Protein 1YHN (pdb70)

Secondary structure (DSSP, 8-state):
---EEEEEEEEE--TTSSHHHHHHHHHHS---SS-----SEEEEEEEEESSS-EEEEEEEEE--SGGG-----STTSS-SEEEEEEETT-THHHHTHHHHHHHHHHHH--SSGGG--EEEEEE-TTSS---S-HHHHHHHHHHTT---EEE-BTTTTBSHHHHHHHHHHHHHTTT--EE-S--/--TTHHHHHHHHHHHHHHHHHHHHHHHHHHHHHSSTT---HHHHHHHHHHHHHHHHHHHHHHHT-

Organism: Homo sapiens (NCBI:txid9606)

Radius of gyration: 20.15 Å; Cα contacts (8 Å, |Δi|>4): 399; chains: 2; bounding box: 50×55×42 Å

Nearest PDB structures (foldseek):
  1vg8-assembly3_C  TM=9.839E-01  e=1.645E-32  Rattus norvegicus
  3law-assembly5_E  TM=9.857E-01  e=1.869E-32  Homo sapiens
  5z2m-assembly1_A  TM=9.816E-01  e=3.111E-32  Mus musculus
  4qxa-assembly1_A  TM=9.738E-01  e=1.837E-24  Mus musculus
  7e1t-assembly1_A  TM=9.714E-01  e=4.480E-24  Homo sapiens

Foldseek 3Di:
DAWEWEAEEEEAFAPPQQQVLLVCCQAVVDGDPDDDFDAAKDWDWDWDDDPSYIYIYTYMGAGNDPVRNPCLVLPLQRHLAYEQTAAQLDVVRLVCSCVVLVVSCVRNVDDPSLQRAYEYEHEDPVDPRGDHDPVNSQVVCVVRVNHYYYHAYSPVGRCSNVRVSVRVVSSVVSVSIGTDDDD/DDPCVCPVVVVVVVVVVVVVVVVVVCVVVLVVCCDVVRDDDVVSVVVVVVCVVVVCVVVCVVVVD

Sequence (248 aa):
SRKKVLLKVIILGDSGVGKTSLMNQYVNKKFSNQYKATIGADFLTKEVMVDDRLVTMQIWDTAGLERFQSLGVAFYRGADCCVLVFDVTAPNTFKTLDSWRDEFLIQASPRDPENFPFVVLGNKIDLENRQVATKRAQAWCYSKNNIPYFETSAKEAINVEQAFQTIARNALKQETEVELYNESREEFEQILQERNELKAKVFLLKEELAYFQRELLTDHRVPSLLLEAMKVAVRKQRKKIKAKMLGT

CATH classification: 3.40.50.300

Structure (mmCIF, N/CA/C/O backbone):
data_1YHN
#
_entry.id   1YHN
#
_cell.length_a   93.134
_cell.length_b   93.134
_cell.length_c   132.826
_cell.angle_alpha   90.00
_cell.angle_beta   90.00
_cell.angle_gamma   120.00
#
_symmetry.space_group_name_H-M   'P 65 2 2'
#
loop_
_entity.id
_entity.type
_entity.pdbx_description
1 polymer 'Ras-related protein Rab-7'
2 polymer 'Rab interacting lysosomal protein'
3 non-polymer 'MAGNESIUM ION'
4 non-polymer "GUANOSINE-5'-TRIPHOSPHATE"
5 water water
#
loop_
_atom_site.group_PDB
_atom_site.id
_atom_site.type_symbol
_atom_site.label_atom_id
_atom_site.label_alt_id
_atom_site.label_comp_id
_atom_site.label_asym_id
_atom_site.label_entity_id
_atom_site.label_seq_id
_atom_site.pdbx_PDB_ins_code
_atom_site.Cartn_x
_atom_site.Cartn_y
_atom_site.Cartn_z
_atom_site.occupancy
_atom_site.B_iso_or_equiv
_atom_site.auth_seq_id
_atom_site.auth_comp_id
_atom_site.auth_asym_id
_atom_site.auth_atom_id
_atom_site.pdbx_PDB_model_num
ATOM 1 N N . SER A 1 3 ? 13.121 103.733 30.242 1.00 24.85 3 SER A N 1
ATOM 2 C CA . SER A 1 3 ? 14.563 103.941 30.570 1.00 24.93 3 SER A CA 1
ATOM 3 C C . SER A 1 3 ? 15.456 103.661 29.357 1.00 24.99 3 SER A C 1
ATOM 4 O O . SER A 1 3 ? 15.678 104.541 28.514 1.00 24.99 3 SER A O 1
ATOM 7 N N . ARG A 1 4 ? 15.962 102.432 29.273 1.00 24.78 4 ARG A N 1
ATOM 8 C CA . ARG A 1 4 ? 16.828 102.042 28.170 1.00 24.77 4 ARG A CA 1
ATOM 9 C C . ARG A 1 4 ? 16.133 101.044 27.246 1.00 24.62 4 ARG A C 1
ATOM 10 O O . ARG A 1 4 ? 15.108 100.476 27.607 1.00 25.00 4 ARG A O 1
ATOM 18 N N . LYS A 1 5 ? 16.695 100.834 26.058 1.00 24.16 5 LYS A N 1
ATOM 19 C CA . LYS A 1 5 ? 16.133 99.900 25.081 1.00 23.61 5 LYS A CA 1
ATOM 20 C C . LYS A 1 5 ? 16.208 98.471 25.614 1.00 23.38 5 LYS A C 1
ATOM 21 O O . LYS A 1 5 ? 17.150 98.125 26.326 1.00 23.50 5 LYS A O 1
ATOM 27 N N . LYS A 1 6 ? 15.226 97.641 25.266 1.00 23.13 6 LYS A N 1
ATOM 28 C CA . LYS A 1 6 ? 15.217 96.250 25.707 1.00 22.86 6 LYS A CA 1
ATOM 29 C C . LYS A 1 6 ? 14.890 95.281 24.578 1.00 22.52 6 LYS A C 1
ATOM 30 O O . LYS A 1 6 ? 14.202 95.627 23.623 1.00 22.14 6 LYS A O 1
ATOM 36 N N . VAL A 1 7 ? 15.394 94.060 24.703 1.00 22.56 7 VAL A N 1
ATOM 37 C CA . VAL A 1 7 ? 15.156 93.006 23.722 1.00 22.43 7 VAL A CA 1
ATOM 38 C C . VAL A 1 7 ? 15.110 91.652 24.430 1.00 22.17 7 VAL A C 1
ATOM 39 O O . VAL A 1 7 ? 15.372 91.554 25.635 1.00 21.64 7 VAL A O 1
ATOM 43 N N . LEU A 1 8 ? 14.774 90.615 23.669 1.00 21.95 8 LEU A N 1
ATOM 44 C CA . LEU A 1 8 ? 14.691 89.275 24.214 1.00 21.87 8 LEU A CA 1
ATOM 45 C C . LEU A 1 8 ? 15.341 88.258 23.295 1.00 21.84 8 LEU A C 1
ATOM 46 O O . LEU A 1 8 ? 15.271 88.373 22.083 1.00 21.65 8 LEU A O 1
ATOM 51 N N . LEU A 1 9 ? 15.996 87.278 23.908 1.00 21.93 9 LEU A N 1
ATOM 52 C CA . LEU A 1 9 ? 16.658 86.190 23.202 1.00 21.77 9 LEU A CA 1
ATOM 53 C C . LEU A 1 9 ? 15.983 84.907 23.654 1.00 21.43 9 LEU A C 1
ATOM 54 O O . LEU A 1 9 ? 15.401 84.853 24.731 1.00 21.22 9 LEU A O 1
ATOM 59 N N . LYS A 1 10 ? 16.049 83.873 22.835 1.00 21.44 10 LYS A N 1
ATOM 60 C CA . LYS A 1 10 ? 15.450 82.605 23.209 1.00 21.26 10 LYS A CA 1
ATOM 61 C C . LYS A 1 10 ? 16.514 81.550 23.072 1.00 21.15 10 LYS A C 1
ATOM 62 O O . LYS A 1 10 ? 17.028 81.336 21.984 1.00 21.05 10 LYS A O 1
ATOM 68 N N . VAL A 1 11 ? 16.851 80.910 24.184 1.00 21.44 11 VAL A N 1
ATOM 69 C CA . VAL A 1 11 ? 17.870 79.866 24.210 1.00 21.66 11 VAL A CA 1
ATOM 70 C C . VAL A 1 11 ? 17.227 78.490 24.399 1.00 21.87 11 VAL A C 1
ATOM 71 O O . VAL A 1 11 ? 16.366 78.327 25.254 1.00 21.81 11 VAL A O 1
ATOM 75 N N . ILE A 1 12 ? 17.632 77.504 23.609 1.00 22.08 12 ILE A N 1
ATOM 76 C CA . ILE A 1 12 ? 17.090 76.156 23.761 1.00 22.16 12 ILE A CA 1
ATOM 77 C C . ILE A 1 12 ? 18.226 75.273 24.268 1.00 21.98 12 ILE A C 1
ATOM 78 O O . ILE A 1 12 ? 19.183 75.051 23.546 1.00 22.09 12 ILE A O 1
ATOM 83 N N . ILE A 1 13 ? 18.156 74.780 25.499 1.00 21.91 13 ILE A N 1
ATOM 84 C CA . ILE A 1 13 ? 19.240 73.933 25.998 1.00 21.88 13 ILE A CA 1
ATOM 85 C C . ILE A 1 13 ? 18.855 72.495 25.723 1.00 21.81 13 ILE A C 1
ATOM 86 O O . ILE A 1 13 ? 17.776 72.059 26.117 1.00 21.81 13 ILE A O 1
ATOM 91 N N . LEU A 1 14 ? 19.740 71.763 25.054 1.00 21.83 14 LEU A N 1
ATOM 92 C CA . LEU A 1 14 ? 19.478 70.374 24.696 1.00 22.13 14 LEU A CA 1
ATOM 93 C C . LEU A 1 14 ? 20.542 69.446 25.262 1.00 22.16 14 LEU A C 1
ATOM 94 O O . LEU A 1 14 ? 21.500 69.902 25.875 1.00 22.53 14 LEU A O 1
ATOM 99 N N . GLY A 1 15 ? 20.373 68.145 25.053 1.00 22.13 15 GLY A N 1
ATOM 100 C CA . GLY A 1 15 ? 21.336 67.186 25.564 1.00 22.07 15 GLY A CA 1
ATOM 101 C C . GLY A 1 15 ? 20.699 65.994 26.257 1.00 21.94 15 GLY A C 1
ATOM 102 O O . GLY A 1 15 ? 19.610 66.101 26.815 1.00 22.37 15 GLY A O 1
ATOM 103 N N . ASP A 1 16 ? 21.388 64.859 26.241 1.00 21.53 16 ASP A N 1
ATOM 104 C CA . ASP A 1 16 ? 20.882 63.643 26.856 1.00 21.06 16 ASP A CA 1
ATOM 105 C C . ASP A 1 16 ? 20.480 63.799 28.320 1.00 20.65 16 ASP A C 1
ATOM 106 O O . ASP A 1 16 ? 21.028 64.623 29.048 1.00 20.35 16 ASP A O 1
ATOM 111 N N . SER A 1 17 ? 19.513 62.995 28.747 1.00 20.57 17 SER A N 1
ATOM 112 C CA . SER A 1 17 ? 19.040 63.018 30.121 1.00 20.59 17 SER A CA 1
ATOM 113 C C . SER A 1 17 ? 20.171 62.694 31.101 1.00 20.45 17 SER A C 1
ATOM 114 O O . SER A 1 17 ? 20.741 61.612 31.065 1.00 20.74 17 SER A O 1
ATOM 117 N N . GLY A 1 18 ? 20.508 63.642 31.961 1.00 20.56 18 GLY A N 1
ATOM 118 C CA . GLY A 1 18 ? 21.543 63.409 32.953 1.00 20.81 18 GLY A CA 1
ATOM 119 C C . GLY A 1 18 ? 22.653 64.434 32.986 1.00 21.36 18 GLY A C 1
ATOM 120 O O . GLY A 1 18 ? 23.146 64.806 34.055 1.00 21.30 18 GLY A O 1
ATOM 121 N N . VAL A 1 19 ? 23.039 64.882 31.796 1.00 21.86 19 VAL A N 1
ATOM 122 C CA . VAL A 1 19 ? 24.121 65.834 31.609 1.00 21.86 19 VAL A CA 1
ATOM 123 C C . VAL A 1 19 ? 24.162 67.059 32.504 1.00 21.98 19 VAL A C 1
ATOM 124 O O . VAL A 1 19 ? 25.242 67.568 32.780 1.00 22.72 19 VAL A O 1
ATOM 128 N N . GLY A 1 20 ? 23.009 67.550 32.939 1.00 21.88 20 GLY A N 1
ATOM 129 C CA . GLY A 1 20 ? 22.999 68.716 33.808 1.00 21.99 20 GLY A CA 1
ATOM 130 C C . GLY A 1 20 ? 22.324 69.971 33.272 1.00 21.84 20 GLY A C 1
ATOM 131 O O . GLY A 1 20 ? 22.540 71.055 33.805 1.00 21.26 20 GLY A O 1
ATOM 132 N N . LYS A 1 21 ? 21.508 69.831 32.229 1.00 22.18 21 LYS A N 1
ATOM 133 C CA . LYS A 1 21 ? 20.796 70.961 31.635 1.00 22.37 21 LYS A CA 1
ATOM 134 C C . LYS A 1 21 ? 19.976 71.694 32.694 1.00 21.98 21 LYS A C 1
ATOM 135 O O . LYS A 1 21 ? 20.131 72.895 32.888 1.00 21.88 21 LYS A O 1
ATOM 141 N N . THR A 1 22 ? 19.095 70.984 33.379 1.00 21.78 22 THR A N 1
ATOM 142 C CA . THR A 1 22 ? 18.300 71.637 34.404 1.00 21.91 22 THR A CA 1
ATOM 143 C C . THR A 1 22 ? 19.218 72.283 35.450 1.00 22.43 22 THR A C 1
ATOM 144 O O . THR A 1 22 ? 19.001 73.418 35.882 1.00 22.59 22 THR A O 1
ATOM 148 N N . SER A 1 23 ? 20.245 71.562 35.866 1.00 22.50 23 SER A N 1
ATOM 149 C CA . SER A 1 23 ? 21.134 72.107 36.862 1.00 22.46 23 SER A CA 1
ATOM 150 C C . SER A 1 23 ? 21.919 73.310 36.365 1.00 22.20 23 SER A C 1
ATOM 151 O O . SER A 1 23 ? 22.178 74.242 37.122 1.00 22.71 23 SER A O 1
ATOM 154 N N . LEU A 1 24 ? 22.304 73.305 35.102 1.00 21.82 24 LEU A N 1
ATOM 155 C CA . LEU A 1 24 ? 23.042 74.436 34.576 1.00 21.78 24 LEU A CA 1
ATOM 156 C C . LEU A 1 24 ? 22.137 75.674 34.561 1.00 22.05 24 LEU A C 1
ATOM 157 O O . LEU A 1 24 ? 22.527 76.761 34.996 1.00 21.84 24 LEU A O 1
ATOM 162 N N . MET A 1 25 ? 20.911 75.499 34.082 1.00 22.23 25 MET A N 1
ATOM 163 C CA . MET A 1 25 ? 19.973 76.611 34.026 1.00 22.11 25 MET A CA 1
ATOM 164 C C . MET A 1 25 ? 19.686 77.204 35.391 1.00 21.91 25 MET A C 1
ATOM 165 O O . MET A 1 25 ? 19.757 78.412 35.551 1.00 21.39 25 MET A O 1
ATOM 170 N N . ASN A 1 26 ? 19.356 76.372 36.374 1.00 22.24 26 ASN A N 1
ATOM 171 C CA . ASN A 1 26 ? 19.067 76.886 37.712 1.00 22.39 26 ASN A CA 1
ATOM 172 C C . ASN A 1 26 ? 20.252 77.619 38.282 1.00 22.22 26 ASN A C 1
ATOM 173 O O . ASN A 1 26 ? 20.117 78.692 38.863 1.00 21.86 26 ASN A O 1
ATOM 178 N N . GLN A 1 27 ? 21.420 77.025 38.111 1.00 22.13 27 GLN A N 1
ATOM 179 C CA . GLN A 1 27 ? 22.633 77.617 38.618 1.00 22.01 27 GLN A CA 1
ATOM 180 C C . GLN A 1 27 ? 22.755 79.042 38.104 1.00 22.02 27 GLN A C 1
ATOM 181 O O . GLN A 1 27 ? 22.993 79.973 38.871 1.00 21.67 27 GLN A O 1
ATOM 187 N N . TYR A 1 28 ? 22.563 79.211 36.803 1.00 22.12 28 TYR A N 1
ATOM 188 C CA . TYR A 1 28 ? 22.663 80.525 36.185 1.00 22.13 28 TYR A CA 1
ATOM 189 C C . TYR A 1 28 ? 21.561 81.485 36.585 1.00 22.24 28 TYR A C 1
ATOM 190 O O . TYR A 1 28 ? 21.839 82.619 36.977 1.00 22.43 28 TYR A O 1
ATOM 199 N N . VAL A 1 29 ? 20.313 81.032 36.490 1.00 22.31 29 VAL A N 1
ATOM 200 C CA . VAL A 1 29 ? 19.181 81.887 36.796 1.00 22.31 29 VAL A CA 1
ATOM 201 C C . VAL A 1 29 ? 18.938 82.218 38.249 1.00 22.26 29 VAL A C 1
ATOM 202 O O . VAL A 1 29 ? 18.624 83.365 38.567 1.00 22.54 29 VAL A O 1
ATOM 206 N N . ASN A 1 30 ? 19.083 81.238 39.134 1.00 22.24 30 ASN A N 1
ATOM 207 C CA . ASN A 1 30 ? 18.837 81.483 40.553 1.00 22.14 30 ASN A CA 1
ATOM 208 C C . ASN A 1 30 ? 20.057 81.256 41.422 1.00 22.04 30 ASN A C 1
ATOM 209 O O . ASN A 1 30 ? 19.984 81.312 42.647 1.00 21.37 30 ASN A O 1
ATOM 214 N N . LYS A 1 31 ? 21.182 80.980 40.785 1.00 22.59 31 LYS A N 1
ATOM 215 C CA . LYS A 1 31 ? 22.404 80.756 41.525 1.00 23.00 31 LYS A CA 1
ATOM 216 C C . LYS A 1 31 ? 22.195 79.637 42.538 1.00 23.01 31 LYS A C 1
ATOM 217 O O . LYS A 1 31 ? 22.753 79.659 43.623 1.00 22.98 31 LYS A O 1
ATOM 223 N N . LYS A 1 32 ? 21.394 78.651 42.167 1.00 23.20 32 LYS A N 1
ATOM 224 C CA . LYS A 1 32 ? 21.101 77.531 43.046 1.00 23.15 32 LYS A CA 1
ATOM 225 C C . LYS A 1 32 ? 21.385 76.177 42.397 1.00 23.24 32 LYS A C 1
ATOM 226 O O . LYS A 1 32 ? 21.336 76.024 41.177 1.00 22.92 32 LYS A O 1
ATOM 232 N N . PHE A 1 33 ? 21.673 75.191 43.234 1.00 23.39 33 PHE A N 1
ATOM 233 C CA . PHE A 1 33 ? 21.973 73.844 42.772 1.00 23.22 33 PHE A CA 1
ATOM 234 C C . PHE A 1 33 ? 21.359 72.841 43.743 1.00 23.16 33 PHE A C 1
ATOM 235 O O . PHE A 1 33 ? 21.006 73.196 44.862 1.00 23.47 33 PHE A O 1
ATOM 243 N N . SER A 1 34 ? 21.230 71.592 43.317 1.00 22.89 34 SER A N 1
ATOM 244 C CA . SER A 1 34 ? 20.653 70.560 44.163 1.00 22.81 34 SER A CA 1
ATOM 245 C C . SER A 1 34 ? 21.111 69.180 43.693 1.00 22.69 34 SER A C 1
ATOM 246 O O . SER A 1 34 ? 21.060 68.874 42.503 1.00 22.79 34 SER A O 1
ATOM 249 N N . ASN A 1 35 ? 21.574 68.354 44.625 1.00 22.55 35 ASN A N 1
ATOM 250 C CA . ASN A 1 35 ? 22.025 67.019 44.273 1.00 22.38 35 ASN A CA 1
ATOM 251 C C . ASN A 1 35 ? 20.821 66.176 43.963 1.00 22.49 35 ASN A C 1
ATOM 252 O O . ASN A 1 35 ? 20.886 65.236 43.183 1.00 22.47 35 ASN A O 1
ATOM 257 N N . GLN A 1 36 ? 19.710 66.541 44.583 1.00 22.68 36 GLN A N 1
ATOM 258 C CA . GLN A 1 36 ? 18.447 65.853 44.382 1.00 22.73 36 GLN A CA 1
ATOM 259 C C . GLN A 1 36 ? 18.006 66.050 42.926 1.00 22.28 36 GLN A C 1
ATOM 260 O O . GLN A 1 36 ? 17.589 67.144 42.537 1.00 21.98 36 GLN A O 1
ATOM 266 N N . TYR A 1 37 ? 18.136 64.991 42.127 1.00 22.17 37 TYR A N 1
ATOM 267 C CA . TYR A 1 37 ? 17.760 64.992 40.714 1.00 22.24 37 TYR A CA 1
ATOM 268 C C . TYR A 1 37 ? 16.229 65.126 40.603 1.00 22.41 37 TYR A C 1
ATOM 269 O O . TYR A 1 37 ? 15.535 65.105 41.619 1.00 22.69 37 TYR A O 1
ATOM 278 N N . LYS A 1 38 ? 15.700 65.294 39.394 1.00 22.64 38 LYS A N 1
ATOM 279 C CA . LYS A 1 38 ? 14.252 65.414 39.223 1.00 22.83 38 LYS A CA 1
ATOM 280 C C . LYS A 1 38 ? 13.840 65.477 37.759 1.00 22.94 38 LYS A C 1
ATOM 281 O O . LYS A 1 38 ? 13.278 66.473 37.312 1.00 23.02 38 LYS A O 1
ATOM 287 N N . ALA A 1 39 ? 14.116 64.398 37.031 1.00 23.09 39 ALA A N 1
ATOM 288 C CA . ALA A 1 39 ? 13.803 64.271 35.612 1.00 22.94 39 ALA A CA 1
ATOM 289 C C . ALA A 1 39 ? 12.853 65.333 35.050 1.00 22.86 39 ALA A C 1
ATOM 290 O O . ALA A 1 39 ? 11.706 65.462 35.467 1.00 22.66 39 ALA A O 1
ATOM 292 N N . THR A 1 40 ? 13.350 66.095 34.091 1.00 22.64 40 THR A N 1
ATOM 293 C CA . THR A 1 40 ? 12.570 67.134 33.468 1.00 22.80 40 THR A CA 1
ATOM 294 C C . THR A 1 40 ? 11.710 66.508 32.384 1.00 22.94 40 THR A C 1
ATOM 295 O O . THR A 1 40 ? 12.214 65.782 31.522 1.00 22.95 40 THR A O 1
ATOM 299 N N . ILE A 1 41 ? 10.411 66.781 32.429 1.00 23.30 41 ILE A N 1
ATOM 300 C CA . ILE A 1 41 ? 9.501 66.248 31.428 1.00 23.45 41 ILE A CA 1
ATOM 301 C C . ILE A 1 41 ? 8.984 67.389 30.567 1.00 23.55 41 ILE A C 1
ATOM 302 O O . ILE A 1 41 ? 8.956 68.544 30.993 1.00 23.99 41 ILE A O 1
ATOM 307 N N . GLY A 1 42 ? 8.599 67.064 29.338 1.00 23.59 42 GLY A N 1
ATOM 308 C CA . GLY A 1 42 ? 8.068 68.069 28.435 1.00 23.49 42 GLY A CA 1
ATOM 309 C C . GLY A 1 42 ? 9.061 69.129 28.001 1.00 23.32 42 GLY A C 1
ATOM 310 O O . GLY A 1 42 ? 9.951 68.857 27.179 1.00 23.84 42 GLY A O 1
ATOM 311 N N . ALA A 1 43 ? 8.898 70.335 28.543 1.00 22.66 43 ALA A N 1
ATOM 312 C CA . ALA A 1 43 ? 9.763 71.463 28.230 1.00 22.25 43 ALA A CA 1
ATOM 313 C C . ALA A 1 43 ? 9.236 72.681 28.957 1.00 21.92 43 ALA A C 1
ATOM 314 O O . ALA A 1 43 ? 8.052 72.976 28.901 1.00 22.24 43 ALA A O 1
ATOM 316 N N . ASP A 1 44 ? 10.119 73.387 29.645 1.00 21.68 44 ASP A N 1
ATOM 317 C CA . ASP A 1 44 ? 9.736 74.572 30.387 1.00 21.56 44 ASP A CA 1
ATOM 318 C C . ASP A 1 44 ? 10.825 75.621 30.149 1.00 21.42 44 ASP A C 1
ATOM 319 O O . ASP A 1 44 ? 11.845 75.319 29.534 1.00 21.24 44 ASP A O 1
ATOM 324 N N . PHE A 1 45 ? 10.613 76.845 30.636 1.00 21.39 45 PHE A N 1
ATOM 325 C CA . PHE A 1 45 ? 11.593 77.916 30.459 1.00 20.99 45 PHE A CA 1
ATOM 326 C C . PHE A 1 45 ? 11.615 78.945 31.594 1.00 20.63 45 PHE A C 1
ATOM 327 O O . PHE A 1 45 ? 10.704 79.025 32.414 1.00 19.95 45 PHE A O 1
ATOM 335 N N . LEU A 1 46 ? 12.679 79.733 31.622 1.00 20.71 46 LEU A N 1
ATOM 336 C CA . LEU A 1 46 ? 12.853 80.789 32.602 1.00 20.51 46 LEU A CA 1
ATOM 337 C C . LEU A 1 46 ? 13.270 82.050 31.856 1.00 20.29 46 LEU A C 1
ATOM 338 O O . LEU A 1 46 ? 13.502 82.021 30.653 1.00 20.01 46 LEU A O 1
ATOM 343 N N . THR A 1 47 ? 13.347 83.163 32.572 1.00 20.62 47 THR A N 1
ATOM 344 C CA . THR A 1 47 ? 13.764 84.418 31.968 1.00 20.66 47 THR A CA 1
ATOM 345 C C . THR A 1 47 ? 14.676 85.142 32.937 1.00 20.74 47 THR A C 1
ATOM 346 O O . THR A 1 47 ? 14.441 85.152 34.144 1.00 20.86 47 THR A O 1
ATOM 350 N N . LYS A 1 48 ? 15.747 85.709 32.404 1.00 21.05 48 LYS A N 1
ATOM 351 C CA . LYS A 1 48 ? 16.689 86.450 33.214 1.00 21.60 48 LYS A CA 1
ATOM 352 C C . LYS A 1 48 ? 17.118 87.667 32.405 1.00 21.91 48 LYS A C 1
ATOM 353 O O . LYS A 1 48 ? 17.248 87.596 31.180 1.00 21.75 48 LYS A O 1
ATOM 359 N N . GLU A 1 49 ? 17.304 88.790 33.094 1.00 22.28 49 GLU A N 1
ATOM 360 C CA . GLU A 1 49 ? 17.727 90.020 32.446 1.00 22.45 49 GLU A CA 1
ATOM 361 C C . GLU A 1 49 ? 19.123 90.417 32.912 1.00 22.43 49 GLU A C 1
ATOM 362 O O . GLU A 1 49 ? 19.392 90.467 34.109 1.00 22.43 49 GLU A O 1
ATOM 368 N N . VAL A 1 50 ? 20.007 90.684 31.957 1.00 22.46 50 VAL A N 1
ATOM 369 C CA . VAL A 1 50 ? 21.373 91.093 32.255 1.00 22.68 50 VAL A CA 1
ATOM 370 C C . VAL A 1 50 ? 21.824 92.095 31.195 1.00 22.80 50 VAL A C 1
ATOM 371 O O . VAL A 1 50 ? 21.239 92.174 30.112 1.00 22.76 50 VAL A O 1
ATOM 375 N N . MET A 1 51 ? 22.864 92.859 31.514 1.00 23.08 51 MET A N 1
ATOM 376 C CA . MET A 1 51 ? 23.408 93.852 30.592 1.00 23.03 51 MET A CA 1
ATOM 377 C C . MET A 1 51 ? 24.284 93.202 29.536 1.00 22.85 51 MET A C 1
ATOM 378 O O . MET A 1 51 ? 25.041 92.280 29.822 1.00 22.20 51 MET A O 1
ATOM 383 N N . VAL A 1 52 ? 24.167 93.694 28.311 1.00 23.02 52 VAL A N 1
ATOM 384 C CA . VAL A 1 52 ? 24.956 93.189 27.204 1.00 23.10 52 VAL A CA 1
ATOM 385 C C . VAL A 1 52 ? 25.341 94.381 26.337 1.00 23.18 52 VAL A C 1
ATOM 386 O O . VAL A 1 52 ? 24.766 94.608 25.272 1.00 23.18 52 VAL A O 1
ATOM 390 N N . ASP A 1 53 ? 26.310 95.151 26.827 1.00 23.37 53 ASP A N 1
ATOM 391 C CA . ASP A 1 53 ? 26.811 96.329 26.134 1.00 23.60 53 ASP A CA 1
ATOM 392 C C . ASP A 1 53 ? 25.718 97.388 26.010 1.00 23.77 53 ASP A C 1
ATOM 393 O O . ASP A 1 53 ? 25.160 97.593 24.940 1.00 24.03 53 ASP A O 1
ATOM 398 N N . ASP A 1 54 ? 25.415 98.066 27.105 1.00 23.87 54 ASP A N 1
ATOM 399 C CA . ASP A 1 54 ? 24.388 99.110 27.091 1.00 24.20 54 ASP A CA 1
ATOM 400 C C . ASP A 1 54 ? 23.038 98.655 26.544 1.00 24.13 54 ASP A C 1
ATOM 401 O O . ASP A 1 54 ? 22.142 99.476 26.318 1.00 23.82 54 ASP A O 1
ATOM 406 N N . ARG A 1 55 ? 22.897 97.357 26.300 1.00 23.98 55 ARG A N 1
ATOM 407 C CA . ARG A 1 55 ? 21.622 96.834 25.836 1.00 23.84 55 ARG A CA 1
ATOM 408 C C . ARG A 1 55 ? 21.119 96.028 27.006 1.00 23.65 55 ARG A C 1
ATOM 409 O O . ARG A 1 55 ? 21.910 95.408 27.723 1.00 23.62 55 ARG A O 1
ATOM 417 N N . LEU A 1 56 ? 19.812 96.046 27.218 1.00 23.32 56 LEU A N 1
ATOM 418 C CA . LEU A 1 56 ? 19.232 95.283 28.308 1.00 23.24 56 LEU A CA 1
ATOM 419 C C . LEU A 1 56 ? 18.539 94.061 27.714 1.00 22.94 56 LEU A C 1
ATOM 420 O O . LEU A 1 56 ? 17.435 94.156 27.188 1.00 22.82 56 LEU A O 1
ATOM 425 N N . VAL A 1 57 ? 19.193 92.909 27.792 1.00 22.92 57 VAL A N 1
ATOM 426 C CA . VAL A 1 57 ? 18.624 91.704 27.211 1.00 22.92 57 VAL A CA 1
ATOM 427 C C . VAL A 1 57 ? 17.988 90.754 28.207 1.00 22.97 57 VAL A C 1
ATOM 428 O O . VAL A 1 57 ? 18.551 90.457 29.258 1.00 23.17 57 VAL A O 1
ATOM 432 N N . THR A 1 58 ? 16.790 90.300 27.865 1.00 22.93 58 THR A N 1
ATOM 433 C CA . THR A 1 58 ? 16.075 89.346 28.689 1.00 22.62 58 THR A CA 1
ATOM 434 C C . THR A 1 58 ? 16.209 88.021 27.959 1.00 22.39 58 THR A C 1
ATOM 435 O O . THR A 1 58 ? 15.786 87.878 26.812 1.00 22.09 58 THR A O 1
ATOM 439 N N . MET A 1 59 ? 16.820 87.057 28.625 1.00 22.33 59 MET A N 1
ATOM 440 C CA . MET A 1 59 ? 17.003 85.761 28.019 1.00 22.37 59 MET A CA 1
ATOM 441 C C . MET A 1 59 ? 15.887 84.801 28.420 1.00 21.46 59 MET A C 1
ATOM 442 O O . MET A 1 59 ? 15.628 84.612 29.600 1.00 20.94 59 MET A O 1
ATOM 447 N N . GLN A 1 60 ? 15.217 84.222 27.429 1.00 20.79 60 GLN A N 1
ATOM 448 C CA . GLN A 1 60 ? 14.175 83.249 27.684 1.00 20.56 60 GLN A CA 1
ATOM 449 C C . GLN A 1 60 ? 14.885 81.907 27.553 1.00 20.34 60 GLN A C 1
ATOM 450 O O . GLN A 1 60 ? 15.171 81.450 26.444 1.00 19.39 60 GLN A O 1
ATOM 456 N N . ILE A 1 61 ? 15.166 81.274 28.685 1.00 20.61 61 ILE A N 1
ATOM 457 C CA . ILE A 1 61 ? 15.875 80.015 28.668 1.00 20.74 61 ILE A CA 1
ATOM 458 C C . ILE A 1 61 ? 14.958 78.817 28.790 1.00 20.87 61 ILE A C 1
ATOM 459 O O . ILE A 1 61 ? 14.271 78.647 29.796 1.00 20.99 61 ILE A O 1
ATOM 464 N N . TRP A 1 62 ? 14.952 77.983 27.751 1.00 21.07 62 TRP A N 1
ATOM 465 C CA . TRP A 1 62 ? 14.131 76.783 27.727 1.00 21.11 62 TRP A CA 1
ATOM 466 C C . TRP A 1 62 ? 14.927 75.576 28.163 1.00 21.21 62 TRP A C 1
ATOM 467 O O . TRP A 1 62 ? 16.016 75.336 27.672 1.00 21.27 62 TRP A O 1
ATOM 478 N N . ASP A 1 63 ? 14.374 74.825 29.106 1.00 21.61 63 ASP A N 1
ATOM 479 C CA . ASP A 1 63 ? 14.996 73.602 29.589 1.00 21.68 63 ASP A CA 1
ATOM 480 C C . ASP A 1 63 ? 14.159 72.533 28.910 1.00 21.70 63 ASP A C 1
ATOM 481 O O . ASP A 1 63 ? 12.947 72.679 28.790 1.00 21.52 63 ASP A O 1
ATOM 486 N N . THR A 1 64 ? 14.797 71.474 28.441 1.00 21.80 64 THR A N 1
ATOM 487 C CA . THR A 1 64 ? 14.055 70.433 27.768 1.00 21.37 64 THR A CA 1
ATOM 488 C C . THR A 1 64 ? 14.220 69.084 28.432 1.00 21.41 64 THR A C 1
ATOM 489 O O . THR A 1 64 ? 14.946 68.943 29.417 1.00 21.38 64 THR A O 1
ATOM 493 N N . ALA A 1 65 ? 13.531 68.088 27.895 1.00 21.56 65 ALA A N 1
ATOM 494 C CA . ALA A 1 65 ? 13.603 66.750 28.455 1.00 21.84 65 ALA A CA 1
ATOM 495 C C . ALA A 1 65 ? 14.620 65.942 27.674 1.00 22.11 65 ALA A C 1
ATOM 496 O O . ALA A 1 65 ? 14.611 65.939 26.436 1.00 22.06 65 ALA A O 1
ATOM 498 N N . GLY A 1 66 ? 15.515 65.285 28.404 1.00 22.57 66 GLY A N 1
ATOM 499 C CA . GLY A 1 66 ? 16.543 64.481 27.771 1.00 22.78 66 GLY A CA 1
ATOM 500 C C . GLY A 1 66 ? 16.058 63.056 27.638 1.00 22.82 66 GLY A C 1
ATOM 501 O O . GLY A 1 66 ? 16.543 62.292 26.805 1.00 23.12 66 GLY A O 1
ATOM 502 N N . LEU A 1 67 ? 15.090 62.705 28.477 1.00 23.18 67 LEU A N 1
ATOM 503 C CA . LEU A 1 67 ? 14.514 61.373 28.461 1.00 23.60 67 LEU A CA 1
ATOM 504 C C . LEU A 1 67 ? 13.520 61.234 27.326 1.00 24.01 67 LEU A C 1
ATOM 505 O O . LEU A 1 67 ? 12.454 61.853 27.352 1.00 24.22 67 LEU A O 1
ATOM 510 N N . GLU A 1 68 ? 13.889 60.421 26.337 1.00 24.39 68 GLU A N 1
ATOM 511 C CA . GLU A 1 68 ? 13.069 60.153 25.159 1.00 25.00 68 GLU A CA 1
ATOM 512 C C . GLU A 1 68 ? 11.590 59.924 25.456 1.00 24.88 68 GLU A C 1
ATOM 513 O O . GLU A 1 68 ? 10.716 60.396 24.723 1.00 24.61 68 GLU A O 1
ATOM 519 N N . ARG A 1 69 ? 11.317 59.197 26.533 1.00 24.98 69 ARG A N 1
ATOM 520 C CA . ARG A 1 69 ? 9.942 58.909 26.928 1.00 25.24 69 ARG A CA 1
ATOM 521 C C . ARG A 1 69 ? 9.297 60.082 27.681 1.00 25.48 69 ARG A C 1
ATOM 522 O O . ARG A 1 69 ? 8.539 59.879 28.634 1.00 25.71 69 ARG A O 1
ATOM 530 N N . PHE A 1 70 ? 9.610 61.303 27.248 1.00 25.54 70 PHE A N 1
ATOM 531 C CA . PHE A 1 70 ? 9.076 62.527 27.851 1.00 25.34 70 PHE A CA 1
ATOM 532 C C . PHE A 1 70 ? 9.297 63.684 26.887 1.00 25.55 70 PHE A C 1
ATOM 533 O O . PHE A 1 70 ? 8.788 64.785 27.082 1.00 25.56 70 PHE A O 1
ATOM 541 N N . GLN A 1 71 ? 10.068 63.420 25.840 1.00 25.64 71 GLN A N 1
ATOM 542 C CA . GLN A 1 71 ? 10.374 64.421 24.827 1.00 25.63 71 GLN A CA 1
ATOM 543 C C . GLN A 1 71 ? 9.134 64.697 23.971 1.00 25.72 71 GLN A C 1
ATOM 544 O O . GLN A 1 71 ? 9.222 64.995 22.776 1.00 25.69 71 GLN A O 1
ATOM 550 N N . SER A 1 72 ? 7.979 64.607 24.624 1.00 25.60 72 SER A N 1
ATOM 551 C CA . SER A 1 72 ? 6.667 64.814 24.018 1.00 25.63 72 SER A CA 1
ATOM 552 C C . SER A 1 72 ? 6.554 65.959 23.008 1.00 25.96 72 SER A C 1
ATOM 553 O O . SER A 1 72 ? 6.977 65.838 21.859 1.00 26.12 72 SER A O 1
ATOM 556 N N . LEU A 1 73 ? 5.949 67.053 23.461 1.00 26.09 73 LEU A N 1
ATOM 557 C CA . LEU A 1 73 ? 5.721 68.254 22.665 1.00 25.91 73 LEU A CA 1
ATOM 558 C C . LEU A 1 73 ? 6.684 68.473 21.499 1.00 26.01 73 LEU A C 1
ATOM 559 O O . LEU A 1 73 ? 6.359 68.151 20.351 1.00 25.64 73 LEU A O 1
ATOM 564 N N . GLY A 1 74 ? 7.861 69.035 21.796 1.00 26.17 74 GLY A N 1
ATOM 565 C CA . GLY A 1 74 ? 8.825 69.337 20.756 1.00 26.27 74 GLY A CA 1
ATOM 566 C C . GLY A 1 74 ? 8.104 70.313 19.851 1.00 26.29 74 GLY A C 1
ATOM 567 O O . GLY A 1 74 ? 8.630 70.777 18.840 1.00 26.25 74 GLY A O 1
ATOM 568 N N . VAL A 1 75 ? 6.876 70.618 20.270 1.00 26.20 75 VAL A N 1
ATOM 569 C CA . VAL A 1 75 ? 5.961 71.507 19.573 1.00 26.21 75 VAL A CA 1
ATOM 570 C C . VAL A 1 75 ? 6.633 72.813 19.168 1.00 26.20 75 VAL A C 1
ATOM 571 O O . VAL A 1 75 ? 6.416 73.872 19.765 1.00 26.47 75 VAL A O 1
ATOM 575 N N . ALA A 1 76 ? 7.468 72.710 18.145 1.00 25.76 76 ALA A N 1
ATOM 576 C CA . ALA A 1 76 ? 8.175 73.849 17.598 1.00 25.27 76 ALA A CA 1
ATOM 577 C C . ALA A 1 76 ? 8.297 75.030 18.541 1.00 24.73 76 ALA A C 1
ATOM 578 O O . ALA A 1 76 ? 8.095 76.176 18.143 1.00 24.36 76 ALA A O 1
ATOM 580 N N . PHE A 1 77 ? 8.605 74.761 19.800 1.00 24.20 77 PHE A N 1
ATOM 581 C CA . PHE A 1 77 ? 8.786 75.862 20.722 1.00 23.95 77 PHE A CA 1
ATOM 582 C C . PHE A 1 77 ? 10.233 76.249 20.472 1.00 23.61 77 PHE A C 1
ATOM 583 O O . PHE A 1 77 ? 10.840 76.987 21.230 1.00 23.79 77 PHE A O 1
ATOM 591 N N . TYR A 1 78 ? 10.760 75.716 19.375 1.00 23.26 78 TYR A N 1
ATOM 592 C CA . TYR A 1 78 ? 12.118 75.946 18.921 1.00 22.91 78 TYR A CA 1
ATOM 593 C C . TYR A 1 78 ? 12.185 77.145 17.972 1.00 22.83 78 TYR A C 1
ATOM 594 O O . TYR A 1 78 ? 13.213 77.816 17.895 1.00 22.89 78 TYR A O 1
ATOM 603 N N . ARG A 1 79 ? 11.094 77.403 17.251 1.00 22.71 79 ARG A N 1
ATOM 604 C CA . ARG A 1 79 ? 11.037 78.491 16.274 1.00 22.92 79 ARG A CA 1
ATOM 605 C C . ARG A 1 79 ? 11.725 79.779 16.666 1.00 22.99 79 ARG A C 1
ATOM 606 O O . ARG A 1 79 ? 12.414 80.399 15.850 1.00 22.91 79 ARG A O 1
ATOM 614 N N . GLY A 1 80 ? 11.536 80.204 17.902 1.00 23.05 80 GLY A N 1
ATOM 615 C CA . GLY A 1 80 ? 12.193 81.430 18.312 1.00 23.16 80 GLY A CA 1
ATOM 616 C C . GLY A 1 80 ? 13.705 81.278 18.310 1.00 22.79 80 GLY A C 1
ATOM 617 O O . GLY A 1 80 ? 14.398 81.956 17.566 1.00 22.57 80 GLY A O 1
ATOM 618 N N . ALA A 1 81 ? 14.193 80.370 19.154 1.00 22.58 81 ALA A N 1
ATOM 619 C CA . ALA A 1 81 ? 15.616 80.064 19.330 1.00 22.42 81 ALA A CA 1
ATOM 620 C C . ALA A 1 81 ? 16.617 80.915 18.567 1.00 22.11 81 ALA A C 1
ATOM 621 O O . ALA A 1 81 ? 16.798 80.741 17.370 1.00 21.64 81 ALA A O 1
ATOM 623 N N . ASP A 1 82 ? 17.276 81.821 19.280 1.00 22.08 82 ASP A N 1
ATOM 624 C CA . ASP A 1 82 ? 18.287 82.688 18.686 1.00 22.24 82 ASP A CA 1
ATOM 625 C C . ASP A 1 82 ? 19.637 82.015 18.905 1.00 21.91 82 ASP A C 1
ATOM 626 O O . ASP A 1 82 ? 20.651 82.429 18.348 1.00 21.66 82 ASP A O 1
ATOM 631 N N . CYS A 1 83 ? 19.623 80.971 19.727 1.00 21.77 83 CYS A N 1
ATOM 632 C CA . CYS A 1 83 ? 20.811 80.214 20.071 1.00 22.10 83 CYS A CA 1
ATOM 633 C C . CYS A 1 83 ? 20.393 78.883 20.680 1.00 22.13 83 CYS A C 1
ATOM 634 O O . CYS A 1 83 ? 19.336 78.780 21.295 1.00 21.82 83 CYS A O 1
ATOM 637 N N . CYS A 1 84 ? 21.228 77.865 20.494 1.00 22.42 84 CYS A N 1
ATOM 638 C CA . CYS A 1 84 ? 20.977 76.529 21.022 1.00 22.78 84 CYS A CA 1
ATOM 639 C C . CYS A 1 84 ? 22.193 76.031 21.801 1.00 22.79 84 CYS A C 1
ATOM 640 O O . CYS A 1 84 ? 23.323 76.043 21.301 1.00 23.28 84 CYS A O 1
ATOM 643 N N . VAL A 1 85 ? 21.954 75.587 23.029 1.00 22.63 85 VAL A N 1
ATOM 644 C CA . VAL A 1 85 ? 23.025 75.107 23.872 1.00 22.45 85 VAL A CA 1
ATOM 645 C C . VAL A 1 85 ? 23.032 7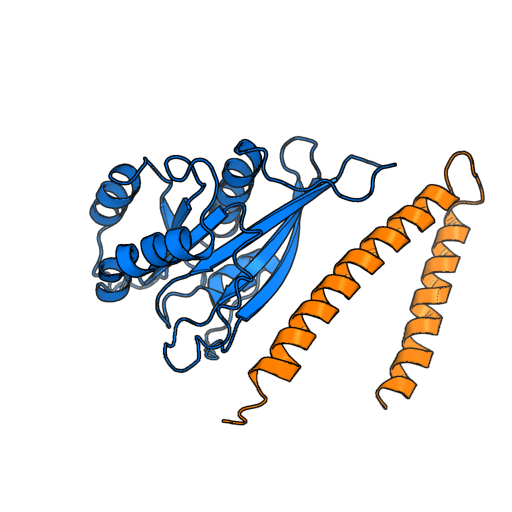3.601 23.920 1.00 22.66 85 VAL A C 1
ATOM 646 O O . VAL A 1 85 ? 22.104 72.995 24.447 1.00 23.43 85 VAL A O 1
ATOM 650 N N . LEU A 1 86 ? 24.084 73.005 23.364 1.00 22.38 86 LEU A N 1
ATOM 651 C CA . LEU A 1 86 ? 24.251 71.559 23.354 1.00 21.91 86 LEU A CA 1
ATOM 652 C C . LEU A 1 86 ? 25.026 71.202 24.614 1.00 21.97 86 LEU A C 1
ATOM 653 O O . LEU A 1 86 ? 26.200 71.537 24.724 1.00 21.55 86 LEU A O 1
ATOM 658 N N . VAL A 1 87 ? 24.373 70.525 25.559 1.00 22.34 87 VAL A N 1
ATOM 659 C CA . VAL A 1 87 ? 24.990 70.146 26.843 1.00 22.36 87 VAL A CA 1
ATOM 660 C C . VAL A 1 87 ? 25.225 68.638 27.032 1.00 22.18 87 VAL A C 1
ATOM 661 O O . VAL A 1 87 ? 24.336 67.842 26.756 1.00 22.22 87 VAL A O 1
ATOM 665 N N . PHE A 1 88 ? 26.410 68.244 27.505 1.00 22.43 88 PHE A N 1
ATOM 666 C CA . PHE A 1 88 ? 26.681 66.816 27.741 1.00 22.61 88 PHE A CA 1
ATOM 667 C C . PHE A 1 88 ? 27.422 66.546 29.056 1.00 22.49 88 PHE A C 1
ATOM 668 O O . PHE A 1 88 ? 27.954 67.458 29.685 1.00 22.55 88 PHE A O 1
ATOM 676 N N . ASP A 1 89 ? 27.443 65.279 29.460 1.00 22.57 89 ASP A N 1
ATOM 677 C CA . ASP A 1 89 ? 28.078 64.837 30.705 1.00 22.62 89 ASP A CA 1
ATOM 678 C C . ASP A 1 89 ? 29.506 64.372 30.456 1.00 22.60 89 ASP A C 1
ATOM 679 O O . ASP A 1 89 ? 29.732 63.243 30.039 1.00 22.73 89 ASP A O 1
ATOM 684 N N . VAL A 1 90 ? 30.469 65.245 30.727 1.00 22.50 90 VAL A N 1
ATOM 685 C CA . VAL A 1 90 ? 31.886 64.949 30.495 1.00 22.27 90 VAL A CA 1
ATOM 686 C C . VAL A 1 90 ? 32.367 63.573 30.969 1.00 22.01 90 VAL A C 1
ATOM 687 O O . VAL A 1 90 ? 33.260 62.980 30.361 1.00 21.69 90 VAL A O 1
ATOM 691 N N . THR A 1 91 ? 31.773 63.073 32.048 1.00 22.06 91 THR A N 1
ATOM 692 C CA . THR A 1 91 ? 32.150 61.781 32.594 1.00 21.98 91 THR A CA 1
ATOM 693 C C . THR A 1 91 ? 31.396 60.684 31.850 1.00 22.07 91 THR A C 1
ATOM 694 O O . THR A 1 91 ? 31.758 59.515 31.921 1.00 22.53 91 THR A O 1
ATOM 698 N N . ALA A 1 92 ? 30.347 61.068 31.131 1.00 22.10 92 ALA A N 1
ATOM 699 C CA . ALA A 1 92 ? 29.544 60.121 30.367 1.00 22.18 92 ALA A CA 1
ATOM 700 C C . ALA A 1 92 ? 29.791 60.309 28.872 1.00 22.27 92 ALA A C 1
ATOM 701 O O . ALA A 1 92 ? 29.184 61.169 28.233 1.00 22.41 92 ALA A O 1
ATOM 703 N N . PRO A 1 93 ? 30.681 59.491 28.291 1.00 22.44 93 PRO A N 1
ATOM 704 C CA . PRO A 1 93 ? 31.036 59.549 26.870 1.00 22.55 93 PRO A CA 1
ATOM 705 C C . PRO A 1 93 ? 29.898 59.518 25.847 1.00 22.71 93 PRO A C 1
ATOM 706 O O . PRO A 1 93 ? 29.929 60.272 24.868 1.00 22.80 93 PRO A O 1
ATOM 710 N N . ASN A 1 94 ? 28.896 58.671 26.067 1.00 22.73 94 ASN A N 1
ATOM 711 C CA . ASN A 1 94 ? 27.761 58.585 25.143 1.00 22.77 94 ASN A CA 1
ATOM 712 C C . ASN A 1 94 ? 27.089 59.931 24.932 1.00 22.52 94 ASN A C 1
ATOM 713 O O . ASN A 1 94 ? 26.711 60.268 23.812 1.00 22.66 94 ASN A O 1
ATOM 718 N N . THR A 1 95 ? 26.944 60.695 26.011 1.00 22.07 95 THR A N 1
ATOM 719 C CA . THR A 1 95 ? 26.306 62.003 25.950 1.00 22.21 95 THR A CA 1
ATOM 720 C C . THR A 1 95 ? 27.075 62.942 25.028 1.00 21.99 95 THR A C 1
ATOM 721 O O . THR A 1 95 ? 26.547 63.951 24.572 1.00 21.91 95 THR A O 1
ATOM 725 N N . PHE A 1 96 ? 28.332 62.609 24.774 1.00 21.98 96 PHE A N 1
ATOM 726 C CA . PHE A 1 96 ? 29.149 63.406 23.887 1.00 22.00 96 PHE A CA 1
ATOM 727 C C . PHE A 1 96 ? 29.006 62.805 22.502 1.00 21.98 96 PHE A C 1
ATOM 728 O O . PHE A 1 96 ? 28.990 63.514 21.498 1.00 21.77 96 PHE A O 1
ATOM 736 N N . LYS A 1 97 ? 28.895 61.486 22.453 1.00 22.28 97 LYS A N 1
ATOM 737 C CA . LYS A 1 97 ? 28.761 60.807 21.179 1.00 22.32 97 LYS A CA 1
ATOM 738 C C . LYS A 1 97 ? 27.568 61.344 20.414 1.00 22.28 97 LYS A C 1
ATOM 739 O O . LYS A 1 97 ? 27.672 61.727 19.256 1.00 22.20 97 LYS A O 1
ATOM 745 N N . THR A 1 98 ? 26.433 61.379 21.094 1.00 22.36 98 THR A N 1
ATOM 746 C CA . THR A 1 98 ? 25.171 61.817 20.514 1.00 22.45 98 THR A CA 1
ATOM 747 C C . THR A 1 98 ? 24.987 63.322 20.340 1.00 22.20 98 THR A C 1
ATOM 748 O O . THR A 1 98 ? 23.867 63.784 20.154 1.00 22.15 98 THR A O 1
ATOM 752 N N . LEU A 1 99 ? 26.062 64.100 20.405 1.00 22.02 99 LEU A N 1
ATOM 753 C CA . LEU A 1 99 ? 25.903 65.538 20.238 1.00 21.79 99 LEU A CA 1
ATOM 754 C C . LEU A 1 99 ? 25.359 65.865 18.864 1.00 21.91 99 LEU A C 1
ATOM 755 O O . LEU A 1 99 ? 24.528 66.754 18.717 1.00 21.91 99 LEU A O 1
ATOM 760 N N . ASP A 1 100 ? 25.817 65.144 17.853 1.00 22.02 100 ASP A N 1
ATOM 761 C CA . ASP A 1 100 ? 25.332 65.386 16.510 1.00 22.06 100 ASP A CA 1
ATOM 762 C C . ASP A 1 100 ? 23.831 65.141 16.437 1.00 22.46 100 ASP A C 1
ATOM 763 O O . ASP A 1 100 ? 23.125 65.847 15.720 1.00 22.73 100 ASP A O 1
ATOM 768 N N . SER A 1 101 ? 23.335 64.148 17.169 1.00 22.71 101 SER A N 1
ATOM 769 C CA . SER A 1 101 ? 21.899 63.871 17.163 1.00 22.86 101 SER A CA 1
ATOM 770 C C . SER A 1 101 ? 21.129 65.154 17.448 1.00 22.80 101 SER A C 1
ATOM 771 O O . SER A 1 101 ? 20.264 65.558 16.675 1.00 22.49 101 SER A O 1
ATOM 774 N N . TRP A 1 102 ? 21.474 65.790 18.558 1.00 23.05 102 TRP A N 1
ATOM 775 C CA . TRP A 1 102 ? 20.831 67.017 18.998 1.00 23.65 102 TRP A CA 1
ATOM 776 C C . TRP A 1 102 ? 20.995 68.255 18.113 1.00 23.86 102 TRP A C 1
ATOM 777 O O . TRP A 1 102 ? 20.009 68.904 17.760 1.00 24.26 102 TRP A O 1
ATOM 788 N N . ARG A 1 103 ? 22.229 68.607 17.782 1.00 23.58 103 ARG A N 1
ATOM 789 C CA . ARG A 1 103 ? 22.463 69.769 16.942 1.00 23.54 103 ARG A CA 1
ATOM 790 C C . ARG A 1 103 ? 21.716 69.607 15.629 1.00 23.76 103 ARG A C 1
ATOM 791 O O . ARG A 1 103 ? 21.085 70.548 15.145 1.00 23.54 103 ARG A O 1
ATOM 799 N N . ASP A 1 104 ? 21.784 68.410 15.052 1.00 24.06 104 ASP A N 1
ATOM 800 C CA . ASP A 1 104 ? 21.077 68.142 13.805 1.00 24.46 104 ASP A CA 1
ATOM 801 C C . ASP A 1 104 ? 19.595 68.366 14.064 1.00 24.51 104 ASP A C 1
ATOM 802 O O . ASP A 1 104 ? 18.962 69.249 13.481 1.00 24.45 104 ASP A O 1
ATOM 807 N N . GLU A 1 105 ? 19.057 67.542 14.953 1.00 24.66 105 GLU A N 1
ATOM 808 C CA . GLU A 1 105 ? 17.662 67.616 15.345 1.00 24.55 105 GLU A CA 1
ATOM 809 C C . GLU A 1 105 ? 17.216 69.065 15.483 1.00 24.13 105 GLU A C 1
ATOM 810 O O . GLU A 1 105 ? 16.137 69.437 15.021 1.00 24.09 105 GLU A O 1
ATOM 816 N N . PHE A 1 106 ? 18.046 69.883 16.122 1.00 23.41 106 PHE A N 1
ATOM 817 C CA . PHE A 1 106 ? 17.701 71.287 16.305 1.00 23.08 106 PHE A CA 1
ATOM 818 C C . PHE A 1 106 ? 17.455 71.958 14.965 1.00 22.82 106 PHE A C 1
ATOM 819 O O . PHE A 1 106 ? 16.364 72.441 14.697 1.00 22.76 106 PHE A O 1
ATOM 827 N N . LEU A 1 107 ? 18.482 71.989 14.127 1.00 22.66 107 LEU A N 1
ATOM 828 C CA . LEU A 1 107 ? 18.371 72.612 12.815 1.00 22.85 107 LEU A CA 1
ATOM 829 C C . LEU A 1 107 ? 17.113 72.179 12.062 1.00 23.00 107 LEU A C 1
ATOM 830 O O . LEU A 1 107 ? 16.400 73.013 11.505 1.00 23.04 107 LEU A O 1
ATOM 835 N N . ILE A 1 108 ? 16.856 70.873 12.036 1.00 22.88 108 ILE A N 1
ATOM 836 C CA . ILE A 1 108 ? 15.696 70.330 11.342 1.00 22.74 108 ILE A CA 1
ATOM 837 C C . ILE A 1 108 ? 14.399 70.947 11.867 1.00 22.37 108 ILE A C 1
ATOM 838 O O . ILE A 1 108 ? 13.510 71.312 11.098 1.00 22.16 108 ILE A O 1
ATOM 843 N N . GLN A 1 109 ? 14.296 71.060 13.182 1.00 22.17 109 GLN A N 1
ATOM 844 C CA . GLN A 1 109 ? 13.113 71.638 13.793 1.00 22.07 109 GLN A CA 1
ATOM 845 C C . GLN A 1 109 ? 13.130 73.146 13.622 1.00 22.02 109 GLN A C 1
ATOM 846 O O . GLN A 1 109 ? 12.380 73.701 12.833 1.00 22.22 109 GLN A O 1
ATOM 852 N N . ALA A 1 110 ? 14.001 73.809 14.363 1.00 22.24 110 ALA A N 1
ATOM 853 C CA . ALA A 1 110 ? 14.095 75.251 14.290 1.00 22.54 110 ALA A CA 1
ATOM 854 C C . ALA A 1 110 ? 14.149 75.729 12.850 1.00 22.69 110 ALA A C 1
ATOM 855 O O . ALA A 1 110 ? 13.336 76.548 12.438 1.00 22.81 110 ALA A O 1
ATOM 857 N N . SER A 1 111 ? 15.100 75.204 12.086 1.00 22.76 111 SER A N 1
ATOM 858 C CA . SER A 1 111 ? 15.270 75.595 10.693 1.00 22.97 111 SER A CA 1
ATOM 859 C C . SER A 1 111 ? 15.460 77.100 10.576 1.00 23.01 111 SER A C 1
ATOM 860 O O . SER A 1 111 ? 14.637 77.792 9.986 1.00 23.01 111 SER A O 1
ATOM 863 N N . PRO A 1 112 ? 16.558 77.625 11.133 1.00 23.15 112 PRO A N 1
ATOM 864 C CA . PRO A 1 112 ? 16.856 79.059 11.092 1.00 23.30 112 PRO A CA 1
ATOM 865 C C . PRO A 1 112 ? 17.592 79.512 9.824 1.00 23.55 112 PRO A C 1
ATOM 866 O O . PRO A 1 112 ? 18.462 78.802 9.317 1.00 23.80 112 PRO A O 1
ATOM 870 N N . ARG A 1 113 ? 17.245 80.699 9.327 1.00 23.55 113 ARG A N 1
ATOM 871 C CA . ARG A 1 113 ? 17.885 81.257 8.138 1.00 23.63 113 ARG A CA 1
ATOM 872 C C . ARG A 1 113 ? 19.379 81.339 8.439 1.00 23.68 113 ARG A C 1
ATOM 873 O O . ARG A 1 113 ? 19.780 81.716 9.535 1.00 23.48 113 ARG A O 1
ATOM 881 N N . ASP A 1 114 ? 20.201 80.988 7.460 1.00 24.01 114 ASP A N 1
ATOM 882 C CA . ASP A 1 114 ? 21.653 81.004 7.626 1.00 24.14 114 ASP A CA 1
ATOM 883 C C . ASP A 1 114 ? 22.076 79.970 8.666 1.00 23.93 114 ASP A C 1
ATOM 884 O O . ASP A 1 114 ? 22.675 80.308 9.687 1.00 23.53 114 ASP A O 1
ATOM 889 N N . PRO A 1 115 ? 21.774 78.684 8.403 1.00 23.78 115 PRO A N 1
ATOM 890 C CA . PRO A 1 115 ? 22.107 77.578 9.305 1.00 23.59 115 PRO A CA 1
ATOM 891 C C . PRO A 1 115 ? 23.590 77.483 9.607 1.00 23.42 115 PRO A C 1
ATOM 892 O O . PRO A 1 115 ? 23.977 77.115 10.710 1.00 23.05 115 PRO A O 1
ATOM 896 N N . GLU A 1 116 ? 24.423 77.826 8.635 1.00 23.42 116 GLU A N 1
ATOM 897 C CA . GLU A 1 116 ? 25.867 77.731 8.826 1.00 23.49 116 GLU A CA 1
ATOM 898 C C . GLU A 1 116 ? 26.448 78.787 9.749 1.00 23.34 116 GLU A C 1
ATOM 899 O O . GLU A 1 116 ? 27.665 78.912 9.848 1.00 23.29 116 GLU A O 1
ATOM 905 N N . ASN A 1 117 ? 25.595 79.541 10.435 1.00 23.17 117 ASN A N 1
ATOM 906 C CA . ASN A 1 117 ? 26.104 80.569 11.332 1.00 22.99 117 ASN A CA 1
ATOM 907 C C . ASN A 1 117 ? 25.329 80.732 12.630 1.00 22.96 117 ASN A C 1
ATOM 908 O O . ASN A 1 117 ? 25.671 81.560 13.474 1.00 22.99 117 ASN A O 1
ATOM 913 N N . PHE A 1 118 ? 24.301 79.905 12.786 1.00 22.81 118 PHE A N 1
ATOM 914 C CA . PHE A 1 118 ? 23.456 79.904 13.970 1.00 22.51 118 PHE A CA 1
ATOM 915 C C . PHE A 1 118 ? 24.249 79.640 15.244 1.00 22.56 118 PHE A C 1
ATOM 916 O O . PHE A 1 118 ? 24.978 78.649 15.350 1.00 22.82 118 PHE A O 1
ATOM 924 N N . PRO A 1 119 ? 24.097 80.514 16.243 1.00 22.61 119 PRO A N 1
ATOM 925 C CA . PRO A 1 119 ? 24.803 80.378 17.517 1.00 22.64 119 PRO A CA 1
ATOM 926 C C . PRO A 1 119 ? 24.631 79.039 18.236 1.00 22.60 119 PRO A C 1
ATOM 927 O O . PRO A 1 119 ? 23.514 78.627 18.528 1.00 22.50 119 PRO A O 1
ATOM 931 N N . PHE A 1 120 ? 25.747 78.374 18.526 1.00 22.69 120 PHE A N 1
ATOM 932 C CA . PHE A 1 120 ? 25.730 77.102 19.253 1.00 22.67 120 PHE A CA 1
ATOM 933 C C . PHE A 1 120 ? 26.754 77.117 20.388 1.00 22.88 120 PHE A C 1
ATOM 934 O O . PHE A 1 120 ? 27.904 77.463 20.173 1.00 23.04 120 PHE A O 1
ATOM 942 N N . VAL A 1 121 ? 26.348 76.759 21.598 1.00 22.99 121 VAL A N 1
ATOM 943 C CA . VAL A 1 121 ? 27.308 76.710 22.694 1.00 23.22 121 VAL A CA 1
ATOM 944 C C . VAL A 1 121 ? 27.280 75.321 23.313 1.00 23.23 121 VAL A C 1
ATOM 945 O O . VAL A 1 121 ? 26.223 74.822 23.709 1.00 23.07 121 VAL A O 1
ATOM 949 N N . VAL A 1 122 ? 28.460 74.707 23.361 1.00 23.42 122 VAL A N 1
ATOM 950 C CA . VAL A 1 122 ? 28.642 73.370 23.890 1.00 23.62 122 VAL A CA 1
ATOM 951 C C . VAL A 1 122 ? 29.203 73.371 25.296 1.00 23.62 122 VAL A C 1
ATOM 952 O O . VAL A 1 122 ? 30.319 73.819 25.532 1.00 23.62 122 VAL A O 1
ATOM 956 N N . LEU A 1 123 ? 28.429 72.843 26.231 1.00 23.90 123 LEU A N 1
ATOM 957 C CA . LEU A 1 123 ? 28.855 72.812 27.616 1.00 24.24 123 LEU A CA 1
ATOM 958 C C . LEU A 1 123 ? 29.193 71.390 28.048 1.00 24.02 123 LEU A C 1
ATOM 959 O O . LEU A 1 123 ? 28.356 70.478 27.927 1.00 23.91 123 LEU A O 1
ATOM 964 N N . GLY A 1 124 ? 30.427 71.208 28.528 1.00 23.46 124 GLY A N 1
ATOM 965 C CA . GLY A 1 124 ? 30.882 69.907 28.990 1.00 23.30 124 GLY A CA 1
ATOM 966 C C . GLY A 1 124 ? 30.724 69.935 30.492 1.00 22.98 124 GLY A C 1
ATOM 967 O O . GLY A 1 124 ? 31.611 70.378 31.219 1.00 23.31 124 GLY A O 1
ATOM 968 N N . ASN A 1 125 ? 29.590 69.443 30.960 1.00 22.47 125 ASN A N 1
ATOM 969 C CA . ASN A 1 125 ? 29.276 69.483 32.373 1.00 22.16 125 ASN A CA 1
ATOM 970 C C . ASN A 1 125 ? 29.859 68.437 33.299 1.00 22.12 125 ASN A C 1
ATOM 971 O O . ASN A 1 125 ? 30.379 67.411 32.874 1.00 21.99 125 ASN A O 1
ATOM 976 N N . LYS A 1 126 ? 29.750 68.734 34.586 1.00 22.20 126 LYS A N 1
ATOM 977 C CA . LYS A 1 126 ? 30.192 67.858 35.651 1.00 22.28 126 LYS A CA 1
ATOM 978 C C . LYS A 1 126 ? 31.691 67.676 35.802 1.00 22.15 126 LYS A C 1
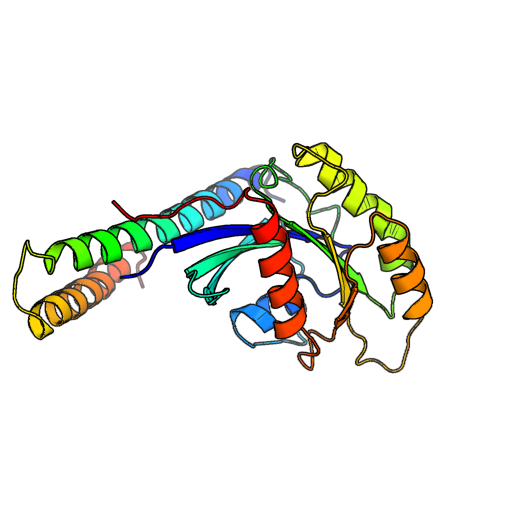ATOM 979 O O . LYS A 1 126 ? 32.137 66.733 36.470 1.00 21.99 126 LYS A O 1
ATOM 985 N N . ILE A 1 127 ? 32.476 68.576 35.221 1.00 22.19 127 ILE A N 1
ATOM 986 C CA . ILE A 1 127 ? 33.921 68.438 35.329 1.00 22.41 127 ILE A CA 1
ATOM 987 C C . ILE A 1 127 ? 34.398 68.363 36.777 1.00 22.52 127 ILE A C 1
ATOM 988 O O . ILE A 1 127 ? 35.572 68.116 37.023 1.00 22.29 127 ILE A O 1
ATOM 993 N N . ASP A 1 128 ? 33.503 68.577 37.735 1.00 22.68 128 ASP A N 1
ATOM 994 C CA . ASP A 1 128 ? 33.892 68.514 39.140 1.00 22.99 128 ASP A CA 1
ATOM 995 C C . ASP A 1 128 ? 33.958 67.085 39.688 1.00 23.21 128 ASP A C 1
ATOM 996 O O . ASP A 1 128 ? 34.002 66.881 40.900 1.00 23.46 128 ASP A O 1
ATOM 1001 N N . LEU A 1 129 ? 33.954 66.099 38.801 1.00 23.43 129 LEU A N 1
ATOM 1002 C CA . LEU A 1 129 ? 34.039 64.705 39.220 1.00 23.66 129 LEU A CA 1
ATOM 1003 C C . LEU A 1 129 ? 35.388 64.160 38.743 1.00 23.91 129 LEU A C 1
ATOM 1004 O O . LEU A 1 129 ? 35.797 64.432 37.611 1.00 24.18 129 LEU A O 1
ATOM 1009 N N . GLU A 1 130 ? 36.081 63.407 39.598 1.00 24.13 130 GLU A N 1
ATOM 1010 C CA . GLU A 1 130 ? 37.394 62.844 39.246 1.00 24.58 130 GLU A CA 1
ATOM 1011 C C . GLU A 1 130 ? 37.314 62.044 37.945 1.00 24.75 130 GLU A C 1
ATOM 1012 O O . GLU A 1 130 ? 38.121 62.207 37.032 1.00 24.93 130 GLU A O 1
ATOM 1018 N N . ASN A 1 131 ? 36.334 61.157 37.889 1.00 24.81 131 ASN A N 1
ATOM 1019 C CA . ASN A 1 131 ? 36.086 60.326 36.725 1.00 24.75 131 ASN A CA 1
ATOM 1020 C C . ASN A 1 131 ? 35.906 61.278 35.538 1.00 24.19 131 ASN A C 1
ATOM 1021 O O . ASN A 1 131 ? 35.343 62.357 35.689 1.00 24.03 131 ASN A O 1
ATOM 1026 N N . ARG A 1 132 ? 36.391 60.893 34.368 1.00 23.68 132 ARG A N 1
ATOM 1027 C CA . ARG A 1 132 ? 36.274 61.754 33.196 1.00 23.40 132 ARG A CA 1
ATOM 1028 C C . ARG A 1 132 ? 36.634 60.951 31.952 1.00 23.47 132 ARG A C 1
ATOM 1029 O O . ARG A 1 132 ? 37.785 60.574 31.761 1.00 23.89 132 ARG A O 1
ATOM 1037 N N . GLN A 1 133 ? 35.644 60.707 31.102 1.00 23.49 133 GLN A N 1
ATOM 1038 C CA . GLN A 1 133 ? 35.843 59.917 29.894 1.00 23.43 133 GLN A CA 1
ATOM 1039 C C . GLN A 1 133 ? 36.022 60.715 28.610 1.00 23.22 133 GLN A C 1
ATOM 1040 O O . GLN A 1 133 ? 36.484 60.163 27.616 1.00 23.27 133 GLN A O 1
ATOM 1046 N N . VAL A 1 134 ? 35.644 61.993 28.609 1.00 23.03 134 VAL A N 1
ATOM 1047 C CA . VAL A 1 134 ? 35.790 62.816 27.404 1.00 22.95 134 VAL A CA 1
ATOM 1048 C C . VAL A 1 134 ? 36.839 63.898 27.637 1.00 23.02 134 VAL A C 1
ATOM 1049 O O . VAL A 1 134 ? 36.779 64.623 28.630 1.00 22.64 134 VAL A O 1
ATOM 1053 N N . ALA A 1 135 ? 37.793 64.015 26.717 1.00 23.26 135 ALA A N 1
ATOM 1054 C CA . ALA A 1 135 ? 38.864 64.998 26.857 1.00 23.33 135 ALA A CA 1
ATOM 1055 C C . ALA A 1 135 ? 38.515 66.359 26.301 1.00 23.37 135 ALA A C 1
ATOM 1056 O O . ALA A 1 135 ? 37.929 66.468 25.236 1.00 23.52 135 ALA A O 1
ATOM 1058 N N . THR A 1 136 ? 38.905 67.397 27.030 1.00 23.48 136 THR A N 1
ATOM 1059 C CA . THR A 1 136 ? 38.659 68.781 26.632 1.00 23.34 136 THR A CA 1
ATOM 1060 C C . THR A 1 136 ? 39.058 68.998 25.181 1.00 23.28 136 THR A C 1
ATOM 1061 O O . THR A 1 136 ? 38.298 69.542 24.380 1.00 23.42 136 THR A O 1
ATOM 1065 N N . LYS A 1 137 ? 40.263 68.561 24.854 1.00 23.11 137 LYS A N 1
ATOM 1066 C CA . LYS A 1 137 ? 40.782 68.695 23.506 1.00 23.09 137 LYS A CA 1
ATOM 1067 C C . LYS A 1 137 ? 39.821 68.032 22.525 1.00 22.75 137 LYS A C 1
ATOM 1068 O O . LYS A 1 137 ? 39.495 68.591 21.478 1.00 22.51 137 LYS A O 1
ATOM 1074 N N . ARG A 1 138 ? 39.369 66.835 22.869 1.00 22.54 138 ARG A N 1
ATOM 1075 C CA . ARG A 1 138 ? 38.443 66.120 22.009 1.00 22.59 138 ARG A CA 1
ATOM 1076 C C . ARG A 1 138 ? 37.211 66.973 21.715 1.00 22.51 138 ARG A C 1
ATOM 1077 O O . ARG A 1 138 ? 36.872 67.230 20.555 1.00 22.54 138 ARG A O 1
ATOM 1085 N N . ALA A 1 139 ? 36.540 67.387 22.787 1.00 22.30 139 ALA A N 1
ATOM 1086 C CA . ALA A 1 139 ? 35.345 68.218 22.705 1.00 22.30 139 ALA A CA 1
ATOM 1087 C C . ALA A 1 139 ? 35.665 69.491 21.940 1.00 22.22 139 ALA A C 1
ATOM 1088 O O . ALA A 1 139 ? 34.869 69.955 21.123 1.00 21.65 139 ALA A O 1
ATOM 1090 N N . GLN A 1 140 ? 36.837 70.052 22.220 1.00 22.47 140 GLN A N 1
ATOM 1091 C CA . GLN A 1 140 ? 37.299 71.252 21.542 1.00 22.70 140 GLN A CA 1
ATOM 1092 C C . GLN A 1 140 ? 37.436 70.962 20.067 1.00 22.44 140 GLN A C 1
ATOM 1093 O O . GLN A 1 140 ? 36.845 71.635 19.230 1.00 22.49 140 GLN A O 1
ATOM 1099 N N . ALA A 1 141 ? 38.227 69.946 19.759 1.00 22.31 141 ALA A N 1
ATOM 1100 C CA . ALA A 1 141 ? 38.459 69.556 18.385 1.00 22.19 141 ALA A CA 1
ATOM 1101 C C . ALA A 1 141 ? 37.140 69.438 17.640 1.00 21.94 141 ALA A C 1
ATOM 1102 O O . ALA A 1 141 ? 37.064 69.762 16.460 1.00 22.06 141 ALA A O 1
ATOM 1104 N N . TRP A 1 142 ? 36.100 68.999 18.344 1.00 21.95 142 TRP A N 1
ATOM 1105 C CA . TRP A 1 142 ? 34.774 68.824 17.749 1.00 22.03 142 TRP A CA 1
ATOM 1106 C C . TRP A 1 142 ? 34.029 70.127 17.508 1.00 21.80 142 TRP A C 1
ATOM 1107 O O . TRP A 1 142 ? 33.496 70.342 16.435 1.00 21.63 142 TRP A O 1
ATOM 1118 N N . CYS A 1 143 ? 33.971 70.987 18.519 1.00 21.83 143 CYS A N 1
ATOM 1119 C CA . CYS A 1 143 ? 33.274 72.266 18.396 1.00 21.69 143 CYS A CA 1
ATOM 1120 C C . CYS A 1 143 ? 33.801 73.075 17.226 1.00 21.82 143 CYS A C 1
ATOM 1121 O O . CYS A 1 143 ? 33.044 73.484 16.337 1.00 22.10 143 CYS A O 1
ATOM 1124 N N . TYR A 1 144 ? 35.108 73.313 17.239 1.00 21.93 144 TYR A N 1
ATOM 1125 C CA . TYR A 1 144 ? 35.744 74.057 16.168 1.00 21.90 144 TYR A CA 1
ATOM 1126 C C . TYR A 1 144 ? 35.332 73.410 14.858 1.00 21.81 144 TYR A C 1
ATOM 1127 O O . TYR A 1 144 ? 34.858 74.079 13.944 1.00 21.45 144 TYR A O 1
ATOM 1136 N N . SER A 1 145 ? 35.493 72.089 14.815 1.00 22.11 145 SER A N 1
ATOM 1137 C CA . SER A 1 145 ? 35.198 71.287 13.639 1.00 22.10 145 SER A CA 1
ATOM 1138 C C . SER A 1 145 ? 33.836 71.549 13.058 1.00 22.11 145 SER A C 1
ATOM 1139 O O . SER A 1 145 ? 33.606 71.308 11.876 1.00 21.76 145 SER A O 1
ATOM 1142 N N . LYS A 1 146 ? 32.917 72.018 13.884 1.00 22.42 146 LYS A N 1
ATOM 1143 C CA . LYS A 1 146 ? 31.600 72.324 13.372 1.00 22.87 146 LYS A CA 1
ATOM 1144 C C . LYS A 1 146 ? 31.829 73.671 12.696 1.00 23.44 146 LYS A C 1
ATOM 1145 O O . LYS A 1 146 ? 32.607 73.746 11.735 1.00 24.22 146 LYS A O 1
ATOM 1151 N N . ASN A 1 147 ? 31.186 74.739 13.151 1.00 23.20 147 ASN A N 1
ATOM 1152 C CA . ASN A 1 147 ? 31.469 76.034 12.533 1.00 23.06 147 ASN A CA 1
ATOM 1153 C C . ASN A 1 147 ? 32.076 76.899 13.623 1.00 23.36 147 ASN A C 1
ATOM 1154 O O . ASN A 1 147 ? 31.581 77.976 13.967 1.00 23.38 147 ASN A O 1
ATOM 1159 N N . ASN A 1 148 ? 33.177 76.373 14.151 1.00 23.44 148 ASN A N 1
ATOM 1160 C CA . ASN A 1 148 ? 33.933 76.969 15.231 1.00 23.26 148 ASN A CA 1
ATOM 1161 C C . ASN A 1 148 ? 33.030 77.574 16.290 1.00 23.15 148 ASN A C 1
ATOM 1162 O O . ASN A 1 148 ? 33.050 78.790 16.515 1.00 23.01 148 ASN A O 1
ATOM 1167 N N . ILE A 1 149 ? 32.241 76.716 16.934 1.00 22.96 149 ILE A N 1
ATOM 1168 C CA . ILE A 1 149 ? 31.337 77.147 17.994 1.00 23.10 149 ILE A CA 1
ATOM 1169 C C . ILE A 1 149 ? 32.100 77.063 19.310 1.00 22.89 149 ILE A C 1
ATOM 1170 O O . ILE A 1 149 ? 32.962 76.203 19.473 1.00 23.34 149 ILE A O 1
ATOM 1175 N N . PRO A 1 150 ? 31.802 77.961 20.259 1.00 22.51 150 PRO A N 1
ATOM 1176 C CA . PRO A 1 150 ? 32.509 77.919 21.534 1.00 22.49 150 PRO A CA 1
ATOM 1177 C C . PRO A 1 150 ? 32.160 76.681 22.352 1.00 22.61 150 PRO A C 1
ATOM 1178 O O . PRO A 1 150 ? 31.079 76.108 22.199 1.00 22.24 150 PRO A O 1
ATOM 1182 N N . TYR A 1 151 ? 33.090 76.279 23.211 1.00 22.77 151 TYR A N 1
ATOM 1183 C CA . TYR A 1 151 ? 32.919 75.135 24.095 1.00 22.87 151 TYR A CA 1
ATOM 1184 C C . TYR A 1 151 ? 33.357 75.581 25.486 1.00 22.99 151 TYR A C 1
ATOM 1185 O O . TYR A 1 151 ? 34.344 76.296 25.627 1.00 22.90 151 TYR A O 1
ATOM 1194 N N . PHE A 1 152 ? 32.601 75.193 26.503 1.00 23.19 152 PHE A N 1
ATOM 1195 C CA . PHE A 1 152 ? 32.944 75.541 27.872 1.00 23.42 152 PHE A CA 1
ATOM 1196 C C . PHE A 1 152 ? 32.834 74.310 28.752 1.00 23.45 152 PHE A C 1
ATOM 1197 O O . PHE A 1 152 ? 31.823 73.602 28.703 1.00 23.64 152 PHE A O 1
ATOM 1205 N N . GLU A 1 153 ? 33.861 74.040 29.550 1.00 23.38 153 GLU A N 1
ATOM 1206 C CA . GLU A 1 153 ? 33.776 72.920 30.476 1.00 23.20 153 GLU A CA 1
ATOM 1207 C C . GLU A 1 153 ? 33.080 73.595 31.652 1.00 23.08 153 GLU A C 1
ATOM 1208 O O . GLU A 1 153 ? 33.490 74.666 32.106 1.00 23.09 153 GLU A O 1
ATOM 1214 N N . THR A 1 154 ? 32.010 72.984 32.131 1.00 22.83 154 THR A N 1
ATOM 1215 C CA . THR A 1 154 ? 31.251 73.586 33.203 1.00 22.81 154 THR A CA 1
ATOM 1216 C C . THR A 1 154 ? 31.041 72.643 34.363 1.00 23.07 154 THR A C 1
ATOM 1217 O O . THR A 1 154 ? 31.334 71.452 34.281 1.00 23.31 154 THR A O 1
ATOM 1221 N N . SER A 1 155 ? 30.520 73.194 35.447 1.00 23.00 155 SER A N 1
ATOM 1222 C CA . SER A 1 155 ? 30.211 72.407 36.621 1.00 23.01 155 SER A CA 1
ATOM 1223 C C . SER A 1 155 ? 29.013 73.026 37.323 1.00 22.60 155 SER A C 1
ATOM 1224 O O . SER A 1 155 ? 29.165 73.792 38.263 1.00 22.33 155 SER A O 1
ATOM 1227 N N . ALA A 1 156 ? 27.820 72.696 36.843 1.00 22.45 156 ALA A N 1
ATOM 1228 C CA . ALA A 1 156 ? 26.583 73.200 37.421 1.00 22.13 156 ALA A CA 1
ATOM 1229 C C . ALA A 1 156 ? 26.628 73.101 38.941 1.00 22.11 156 ALA A C 1
ATOM 1230 O O . ALA A 1 156 ? 25.965 73.867 39.641 1.00 21.81 156 ALA A O 1
ATOM 1232 N N . LYS A 1 157 ? 27.410 72.151 39.444 1.00 22.11 157 LYS A N 1
ATOM 1233 C CA . LYS A 1 157 ? 27.521 71.936 40.876 1.00 22.17 157 LYS A CA 1
ATOM 1234 C C . LYS A 1 157 ? 28.338 73.017 41.593 1.00 22.20 157 LYS A C 1
ATOM 1235 O O . LYS A 1 157 ? 27.869 73.631 42.547 1.00 22.29 157 LYS A O 1
ATOM 1241 N N . GLU A 1 158 ? 29.560 73.250 41.135 1.00 22.33 158 GLU A N 1
ATOM 1242 C CA . GLU A 1 158 ? 30.404 74.267 41.743 1.00 22.50 158 GLU A CA 1
ATOM 1243 C C . GLU A 1 158 ? 30.404 75.533 40.899 1.00 22.36 158 GLU A C 1
ATOM 1244 O O . GLU A 1 158 ? 31.344 76.318 40.959 1.00 22.68 158 GLU A O 1
ATOM 1250 N N . ALA A 1 159 ? 29.342 75.713 40.117 1.00 22.21 159 ALA A N 1
ATOM 1251 C CA . ALA A 1 159 ? 29.169 76.869 39.238 1.00 21.94 159 ALA A CA 1
ATOM 1252 C C . ALA A 1 159 ? 30.423 77.305 38.472 1.00 22.11 159 ALA A C 1
ATOM 1253 O O . ALA A 1 159 ? 30.850 78.449 38.569 1.00 22.19 159 ALA A O 1
ATOM 1255 N N . ILE A 1 160 ? 31.012 76.397 37.707 1.00 22.43 160 ILE A N 1
ATOM 1256 C CA . ILE A 1 160 ? 32.197 76.727 36.926 1.00 22.39 160 ILE A CA 1
ATOM 1257 C C . ILE A 1 160 ? 31.758 77.152 35.535 1.00 22.77 160 ILE A C 1
ATOM 1258 O O . ILE A 1 160 ? 31.107 76.384 34.825 1.00 23.06 160 ILE A O 1
ATOM 1263 N N . ASN A 1 161 ? 32.113 78.372 35.151 1.00 22.84 161 ASN A N 1
ATOM 1264 C CA . ASN A 1 161 ? 31.768 78.896 33.837 1.00 22.49 161 ASN A CA 1
ATOM 1265 C C . ASN A 1 161 ? 30.280 78.975 33.528 1.00 22.33 161 ASN A C 1
ATOM 1266 O O . ASN A 1 161 ? 29.900 79.158 32.377 1.00 22.30 161 ASN A O 1
ATOM 1271 N N . VAL A 1 162 ? 29.432 78.841 34.541 1.00 22.24 162 VAL A N 1
ATOM 1272 C CA . VAL A 1 162 ? 27.996 78.929 34.307 1.00 22.04 162 VAL A CA 1
ATOM 1273 C C . VAL A 1 162 ? 27.687 80.352 33.878 1.00 22.20 162 VAL A C 1
ATOM 1274 O O . VAL A 1 162 ? 27.125 80.562 32.816 1.00 22.13 162 VAL A O 1
ATOM 1278 N N . GLU A 1 163 ? 28.062 81.336 34.691 1.00 22.72 163 GLU A N 1
ATOM 1279 C CA . GLU A 1 163 ? 27.799 82.724 34.321 1.00 23.13 163 GLU A CA 1
ATOM 1280 C C . GLU A 1 163 ? 28.496 82.965 33.000 1.00 23.25 163 GLU A C 1
ATOM 1281 O O . GLU A 1 163 ? 27.912 83.486 32.056 1.00 23.10 163 GLU A O 1
ATOM 1287 N N . GLN A 1 164 ? 29.756 82.558 32.941 1.00 23.68 164 GLN A N 1
ATOM 1288 C CA . GLN A 1 164 ? 30.542 82.748 31.739 1.00 23.90 164 GLN A CA 1
ATOM 1289 C C . GLN A 1 164 ? 29.958 82.098 30.482 1.00 23.61 164 GLN A C 1
ATOM 1290 O O . GLN A 1 164 ? 29.996 82.689 29.397 1.00 23.60 164 GLN A O 1
ATOM 1296 N N . ALA A 1 165 ? 29.419 80.893 30.616 1.00 23.13 165 ALA A N 1
ATOM 1297 C CA . ALA A 1 165 ? 28.850 80.219 29.467 1.00 23.14 165 ALA A CA 1
ATOM 1298 C C . ALA A 1 165 ? 27.721 81.048 28.898 1.00 23.25 165 ALA A C 1
ATOM 1299 O O . ALA A 1 165 ? 27.749 81.415 27.728 1.00 23.79 165 ALA A O 1
ATOM 1301 N N . PHE A 1 166 ? 26.737 81.359 29.734 1.00 23.22 166 PHE A N 1
ATOM 1302 C CA . PHE A 1 166 ? 25.591 82.151 29.315 1.00 23.14 166 PHE A CA 1
ATOM 1303 C C . PHE A 1 166 ? 25.915 83.552 28.812 1.00 23.04 166 PHE A C 1
ATOM 1304 O O . PHE A 1 166 ? 25.112 84.159 28.111 1.00 23.08 166 PHE A O 1
ATOM 1312 N N . GLN A 1 167 ? 27.086 84.071 29.164 1.00 22.61 167 GLN A N 1
ATOM 1313 C CA . GLN A 1 167 ? 27.476 85.395 28.697 1.00 22.66 167 GLN A CA 1
ATOM 1314 C C . GLN A 1 167 ? 27.716 85.328 27.202 1.00 22.46 167 GLN A C 1
ATOM 1315 O O . GLN A 1 167 ? 27.266 86.186 26.445 1.00 22.45 167 GLN A O 1
ATOM 1321 N N . THR A 1 168 ? 28.432 84.288 26.797 1.00 22.37 168 THR A N 1
ATOM 1322 C CA . THR A 1 168 ? 28.768 84.049 25.406 1.00 22.32 168 THR A CA 1
ATOM 1323 C C . THR A 1 168 ? 27.513 83.625 24.673 1.00 22.32 168 THR A C 1
ATOM 1324 O O . THR A 1 168 ? 27.306 83.955 23.502 1.00 22.29 168 THR A O 1
ATOM 1328 N N . ILE A 1 169 ? 26.684 82.869 25.376 1.00 21.96 169 ILE A N 1
ATOM 1329 C CA . ILE A 1 169 ? 25.432 82.409 24.827 1.00 21.84 169 ILE A CA 1
ATOM 1330 C C . ILE A 1 169 ? 24.628 83.648 24.467 1.00 21.72 169 ILE A C 1
ATOM 1331 O O . ILE A 1 169 ? 23.965 83.705 23.434 1.00 21.43 169 ILE A O 1
ATOM 1336 N N . ALA A 1 170 ? 24.723 84.657 25.320 1.00 21.91 170 ALA A N 1
ATOM 1337 C CA . ALA A 1 170 ? 24.011 85.905 25.120 1.00 22.07 170 ALA A CA 1
ATOM 1338 C C . ALA A 1 170 ? 24.568 86.731 23.962 1.00 22.17 170 ALA A C 1
ATOM 1339 O O . ALA A 1 170 ? 23.814 87.306 23.183 1.00 22.11 170 ALA A O 1
ATOM 1341 N N . ARG A 1 171 ? 25.890 86.777 23.846 1.00 22.30 171 ARG A N 1
ATOM 1342 C CA . ARG A 1 171 ? 26.555 87.560 22.812 1.00 22.66 171 ARG A CA 1
ATOM 1343 C C . ARG A 1 171 ? 26.522 87.036 21.388 1.00 22.92 171 ARG A C 1
ATOM 1344 O O . ARG A 1 171 ? 26.585 87.816 20.432 1.00 22.67 171 ARG A O 1
ATOM 1352 N N . ASN A 1 172 ? 26.459 85.721 21.237 1.00 23.05 172 ASN A N 1
ATOM 1353 C CA . ASN A 1 172 ? 26.460 85.151 19.907 1.00 22.89 172 ASN A CA 1
ATOM 1354 C C . ASN A 1 172 ? 25.071 85.170 19.336 1.00 22.82 172 ASN A C 1
ATOM 1355 O O . ASN A 1 172 ? 24.888 85.350 18.137 1.00 23.10 172 ASN A O 1
ATOM 1360 N N . ALA A 1 173 ? 24.085 84.999 20.203 1.00 22.82 173 ALA A N 1
ATOM 1361 C CA . ALA A 1 173 ? 22.702 85.000 19.763 1.00 22.97 173 ALA A CA 1
ATOM 1362 C C . ALA A 1 173 ? 22.364 86.414 19.345 1.00 23.15 173 ALA A C 1
ATOM 1363 O O . ALA A 1 173 ? 21.637 86.646 18.383 1.00 23.56 173 ALA A O 1
ATOM 1365 N N . LEU A 1 174 ? 22.926 87.358 20.084 1.00 23.20 174 LEU A N 1
ATOM 1366 C CA . LEU A 1 174 ? 22.699 88.770 19.859 1.00 22.83 174 LEU A CA 1
ATOM 1367 C C . LEU A 1 174 ? 23.404 89.259 18.615 1.00 22.95 174 LEU A C 1
ATOM 1368 O O . LEU A 1 174 ? 22.862 90.065 17.862 1.00 22.55 174 LEU A O 1
ATOM 1373 N N . LYS A 1 175 ? 24.614 88.762 18.396 1.00 23.63 175 LYS A N 1
ATOM 1374 C CA . LYS A 1 175 ? 25.390 89.164 17.235 1.00 23.90 175 LYS A CA 1
ATOM 1375 C C . LYS A 1 175 ? 24.814 88.523 15.987 1.00 23.72 175 LYS A C 1
ATOM 1376 O O . LYS A 1 175 ? 25.439 88.526 14.936 1.00 23.90 175 LYS A O 1
ATOM 1382 N N . GLN A 1 176 ? 23.613 87.977 16.105 1.00 23.72 176 GLN A N 1
ATOM 1383 C CA . GLN A 1 176 ? 22.967 87.357 14.963 1.00 23.73 176 GLN A CA 1
ATOM 1384 C C . GLN A 1 176 ? 21.742 88.124 14.492 1.00 23.63 176 GLN A C 1
ATOM 1385 O O . GLN A 1 176 ? 21.003 87.653 13.628 1.00 23.67 176 GLN A O 1
ATOM 1391 N N . GLU A 1 177 ? 21.532 89.300 15.076 1.00 23.43 177 GLU A N 1
ATOM 1392 C CA . GLU A 1 177 ? 20.430 90.187 14.712 1.00 23.39 177 GLU A CA 1
ATOM 1393 C C . GLU A 1 177 ? 19.022 89.638 14.856 1.00 22.94 177 GLU A C 1
ATOM 1394 O O . GLU A 1 177 ? 18.067 90.356 14.588 1.00 22.77 177 GLU A O 1
ATOM 1400 N N . THR A 1 178 ? 18.875 88.387 15.277 1.00 22.63 178 THR A N 1
ATOM 1401 C CA . THR A 1 178 ? 17.543 87.793 15.408 1.00 22.29 178 THR A CA 1
ATOM 1402 C C . THR A 1 178 ? 16.721 88.198 16.628 1.00 22.24 178 THR A C 1
ATOM 1403 O O . THR A 1 178 ? 15.507 87.986 16.657 1.00 21.81 178 THR A O 1
ATOM 1407 N N . GLU A 1 179 ? 17.385 88.772 17.628 1.00 22.33 179 GLU A N 1
ATOM 1408 C CA . GLU A 1 179 ? 16.716 89.191 18.849 1.00 22.34 179 GLU A CA 1
ATOM 1409 C C . GLU A 1 179 ? 15.484 90.046 18.551 1.00 22.14 179 GLU A C 1
ATOM 1410 O O . GLU A 1 179 ? 15.469 90.815 17.593 1.00 22.24 179 GLU A O 1
ATOM 1416 N N . VAL A 1 180 ? 14.449 89.891 19.372 1.00 22.15 180 VAL A N 1
ATOM 1417 C CA . VAL A 1 180 ? 13.209 90.642 19.223 1.00 22.13 180 VAL A CA 1
ATOM 1418 C C . VAL A 1 180 ? 13.232 91.863 20.136 1.00 22.33 180 VAL A C 1
ATOM 1419 O O . VAL A 1 180 ? 13.742 91.808 21.254 1.00 21.96 180 VAL A O 1
ATOM 1423 N N . GLU A 1 181 ? 12.683 92.973 19.658 1.00 22.85 181 GLU A N 1
ATOM 1424 C CA . GLU A 1 181 ? 12.663 94.169 20.471 1.00 23.23 181 GLU A CA 1
ATOM 1425 C C . GLU A 1 181 ? 11.681 93.903 21.594 1.00 23.25 181 GLU A C 1
ATOM 1426 O O . GLU A 1 181 ? 11.019 92.872 21.618 1.00 23.54 181 GLU A O 1
ATOM 1432 N N . LEU A 1 182 ? 11.592 94.828 22.532 1.00 23.31 182 LEU A N 1
ATOM 1433 C CA . LEU A 1 182 ? 10.698 94.660 23.658 1.00 23.14 182 LEU A CA 1
ATOM 1434 C C . LEU A 1 182 ? 9.655 95.774 23.592 1.00 23.05 182 LEU A C 1
ATOM 1435 O O . LEU A 1 182 ? 9.063 96.010 22.535 1.00 23.08 182 LEU A O 1
ATOM 1440 N N . TYR A 1 183 ? 9.418 96.451 24.709 1.00 22.91 183 TYR A N 1
ATOM 1441 C CA . TYR A 1 183 ? 8.452 97.541 24.735 1.00 22.86 183 TYR A CA 1
ATOM 1442 C C . TYR A 1 183 ? 9.130 98.898 24.897 1.00 22.57 183 TYR A C 1
ATOM 1443 O O . TYR A 1 183 ? 9.409 99.341 26.010 1.00 22.17 183 TYR A O 1
ATOM 1452 N N . ASN A 1 184 ? 9.398 99.537 23.763 1.00 22.66 184 ASN A N 1
ATOM 1453 C CA . ASN A 1 184 ? 10.023 100.856 23.719 1.00 23.15 184 ASN A CA 1
ATOM 1454 C C . ASN A 1 184 ? 9.367 101.672 22.607 1.00 23.61 184 ASN A C 1
ATOM 1455 O O . ASN A 1 184 ? 9.794 101.626 21.452 1.00 23.64 184 ASN A O 1
ATOM 1460 N N . GLU A 1 185 ? 8.322 102.413 22.962 1.00 24.11 185 GLU A N 1
ATOM 1461 C CA . GLU A 1 185 ? 7.585 103.233 22.001 1.00 24.62 185 GL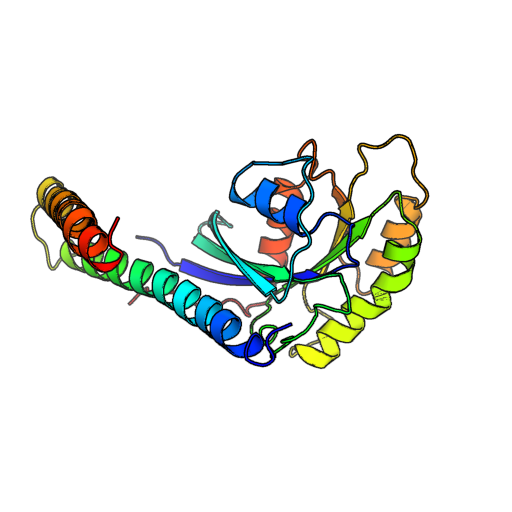U A CA 1
ATOM 1462 C C . GLU A 1 185 ? 8.421 104.334 21.354 1.00 24.97 185 GLU A C 1
ATOM 1463 O O . GLU A 1 185 ? 9.657 104.354 21.574 1.00 25.17 185 GLU A O 1
ATOM 1469 N N . SER B 2 1 ? 0.846 59.798 32.657 1.00 52.98 244 SER B N 1
ATOM 1470 C CA . SER B 2 1 ? 0.566 59.039 31.402 1.00 53.25 244 SER B CA 1
ATOM 1471 C C . SER B 2 1 ? -0.524 59.753 30.608 1.00 53.27 244 SER B C 1
ATOM 1472 O O . SER B 2 1 ? -0.581 59.643 29.381 1.00 53.06 244 SER B O 1
ATOM 1475 N N . 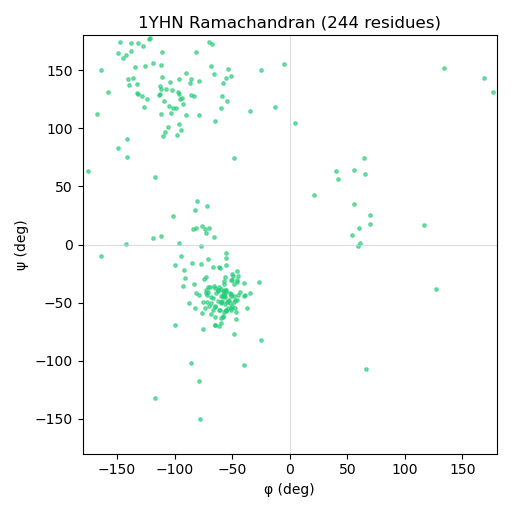ARG B 2 2 ? -1.370 60.492 31.326 1.00 53.23 245 ARG B N 1
ATOM 1476 C CA . ARG B 2 2 ? -2.479 61.241 30.743 1.00 53.21 245 ARG B CA 1
ATOM 1477 C C . ARG B 2 2 ? -2.173 61.810 29.366 1.00 53.58 245 ARG B C 1
ATOM 1478 O O . ARG B 2 2 ? -1.318 62.679 29.208 1.00 53.59 245 ARG B O 1
ATOM 1486 N N . GLU B 2 3 ? -2.902 61.292 28.382 1.00 53.85 246 GLU B N 1
ATOM 1487 C CA . GLU B 2 3 ? -2.763 61.675 26.985 1.00 53.91 246 GLU B CA 1
ATOM 1488 C C . GLU B 2 3 ? -2.956 63.164 26.757 1.00 53.47 246 GLU B C 1
ATOM 1489 O O . GLU B 2 3 ? -2.355 63.737 25.854 1.00 53.29 246 GLU B O 1
ATOM 1495 N N . GLU B 2 4 ? -3.796 63.791 27.572 1.00 53.17 247 GLU B N 1
ATOM 1496 C CA . GLU B 2 4 ? -4.038 65.216 27.423 1.00 53.12 247 GLU B CA 1
ATOM 1497 C C . GLU B 2 4 ? -2.880 66.037 27.985 1.00 53.06 247 GLU B C 1
ATOM 1498 O O . GLU B 2 4 ? -2.902 67.265 27.935 1.00 53.42 247 GLU B O 1
ATOM 1504 N N . PHE B 2 5 ? -1.875 65.349 28.523 1.00 52.67 248 PHE B N 1
ATOM 1505 C CA . PHE B 2 5 ? -0.689 65.985 29.105 1.00 52.31 248 PHE B CA 1
ATOM 1506 C C . PHE B 2 5 ? -0.127 67.117 28.231 1.00 51.86 248 PHE B C 1
ATOM 1507 O O . PHE B 2 5 ? 0.238 68.183 28.724 1.00 51.38 248 PHE B O 1
ATOM 1515 N N . GLU B 2 6 ? -0.058 66.883 26.930 1.00 51.56 249 GLU B N 1
ATOM 1516 C CA . GLU B 2 6 ? 0.466 67.892 26.024 1.00 51.55 249 GLU B CA 1
ATOM 1517 C C . GLU B 2 6 ? -0.430 69.113 25.978 1.00 51.46 249 GLU B C 1
ATOM 1518 O O . GLU B 2 6 ? -0.207 70.024 25.172 1.00 51.38 249 GLU B O 1
ATOM 1524 N N . GLN B 2 7 ? -1.446 69.119 26.843 1.00 51.10 250 GLN B N 1
ATOM 1525 C CA . GLN B 2 7 ? -2.391 70.228 26.935 1.00 50.92 250 GLN B CA 1
ATOM 1526 C C . GLN B 2 7 ? -2.044 71.139 28.104 1.00 50.70 250 GLN B C 1
ATOM 1527 O O . GLN B 2 7 ? -1.605 72.268 27.890 1.00 50.83 250 GLN B O 1
ATOM 1533 N N . ILE B 2 8 ? -2.228 70.667 29.334 1.00 50.17 251 ILE B N 1
ATOM 1534 C CA . ILE B 2 8 ? -1.912 71.509 30.482 1.00 49.88 251 ILE B CA 1
ATOM 1535 C C . ILE B 2 8 ? -0.533 72.137 30.336 1.00 49.62 251 ILE B C 1
ATOM 1536 O O . ILE B 2 8 ? -0.352 73.326 30.608 1.00 49.21 251 ILE B O 1
ATOM 1541 N N . LEU B 2 9 ? 0.434 71.324 29.920 1.00 49.61 252 LEU B N 1
ATOM 1542 C CA . LEU B 2 9 ? 1.808 71.776 29.739 1.00 49.55 252 LEU B CA 1
ATOM 1543 C C . LEU B 2 9 ? 1.860 72.929 28.757 1.00 49.52 252 LEU B C 1
ATOM 1544 O O . LEU B 2 9 ? 2.258 74.038 29.101 1.00 49.44 252 LEU B O 1
ATOM 1549 N N . GLN B 2 10 ? 1.447 72.645 27.527 1.00 49.57 253 GLN B N 1
ATOM 1550 C CA . GLN B 2 10 ? 1.452 73.619 26.449 1.00 49.52 253 GLN B CA 1
ATOM 1551 C C . GLN B 2 10 ? 0.782 74.920 26.870 1.00 49.21 253 GLN B C 1
ATOM 1552 O O . GLN B 2 10 ? 1.146 75.991 26.394 1.00 49.52 253 GLN B O 1
ATOM 1558 N N . GLU B 2 11 ? -0.195 74.832 27.766 1.00 48.92 254 GLU B N 1
ATOM 1559 C CA . GLU B 2 11 ? -0.881 76.021 28.253 1.00 48.59 254 GLU B CA 1
ATOM 1560 C C . GLU B 2 11 ? -0.001 76.629 29.335 1.00 48.50 254 GLU B C 1
ATOM 1561 O O . GLU B 2 11 ? 0.183 77.841 29.399 1.00 48.70 254 GLU B O 1
ATOM 1567 N N . ARG B 2 12 ? 0.566 75.779 30.178 1.00 48.31 255 ARG B N 1
ATOM 1568 C CA . ARG B 2 12 ? 1.435 76.268 31.234 1.00 48.15 255 ARG B CA 1
ATOM 1569 C C . ARG B 2 12 ? 2.464 77.199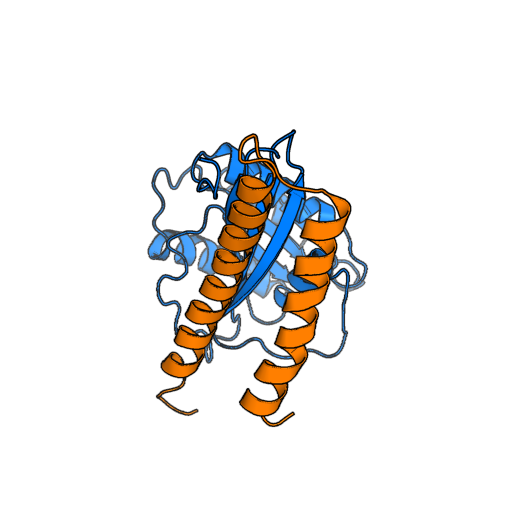 30.605 1.00 47.85 255 ARG B C 1
ATOM 1570 O O . ARG B 2 12 ? 2.751 78.266 31.133 1.00 47.48 255 ARG B O 1
ATOM 1578 N N . ASN B 2 13 ? 3.003 76.799 29.459 1.00 47.66 256 ASN B N 1
ATOM 1579 C CA . ASN B 2 13 ? 4.001 77.608 28.774 1.00 47.52 256 ASN B CA 1
ATOM 1580 C C . ASN B 2 13 ? 3.404 78.921 28.312 1.00 47.59 256 ASN B C 1
ATOM 1581 O O . ASN B 2 13 ? 3.921 80.006 28.614 1.00 47.17 256 ASN B O 1
ATOM 1586 N N . GLU B 2 14 ? 2.310 78.817 27.574 1.00 47.75 257 GLU B N 1
ATOM 1587 C CA . GLU B 2 14 ? 1.647 79.995 27.063 1.00 47.90 257 GLU B CA 1
ATOM 1588 C C . GLU B 2 14 ? 1.403 81.004 28.161 1.00 47.65 257 GLU B C 1
ATOM 1589 O O . GLU B 2 14 ? 1.777 82.158 28.040 1.00 47.61 257 GLU B O 1
ATOM 1595 N N . LEU B 2 15 ? 0.777 80.570 29.241 1.00 47.52 258 LEU B N 1
ATOM 1596 C CA . LEU B 2 15 ? 0.525 81.468 30.349 1.00 47.53 258 LEU B CA 1
ATOM 1597 C C . LEU B 2 15 ? 1.802 82.013 31.002 1.00 47.17 258 LEU B C 1
ATOM 1598 O O . LEU B 2 15 ? 1.868 83.192 31.351 1.00 46.56 258 LEU B O 1
ATOM 1603 N N . LYS B 2 16 ? 2.819 81.173 31.164 1.00 47.21 259 LYS B N 1
ATOM 1604 C CA . LYS B 2 16 ? 4.050 81.652 31.764 1.00 47.19 259 LYS B CA 1
ATOM 1605 C C . LYS B 2 16 ? 4.534 82.797 30.900 1.00 46.96 259 LYS B C 1
ATOM 1606 O O . LYS B 2 16 ? 4.929 83.846 31.407 1.00 46.47 259 LYS B O 1
ATOM 1612 N N . ALA B 2 17 ? 4.479 82.600 29.588 1.00 47.05 260 ALA B N 1
ATOM 1613 C CA . ALA B 2 17 ? 4.918 83.622 28.653 1.00 47.13 260 ALA B CA 1
ATOM 1614 C C . ALA B 2 17 ? 4.121 84.914 28.803 1.00 46.98 260 ALA B C 1
ATOM 1615 O O . ALA B 2 17 ? 4.692 85.998 28.905 1.00 46.69 260 ALA B O 1
ATOM 1617 N N . LYS B 2 18 ? 2.797 84.796 28.806 1.00 47.18 261 LYS B N 1
ATOM 1618 C CA . LYS B 2 18 ? 1.927 85.956 28.958 1.00 47.15 261 LYS B CA 1
ATOM 1619 C C . LYS B 2 18 ? 2.345 86.708 30.204 1.00 46.91 261 LYS B C 1
ATOM 1620 O O . LYS B 2 18 ? 2.643 87.905 30.148 1.00 46.93 261 LYS B O 1
ATOM 1626 N N . VAL B 2 19 ? 2.389 85.998 31.329 1.00 46.97 262 VAL B N 1
ATOM 1627 C CA . VAL B 2 19 ? 2.773 86.624 32.591 1.00 47.20 262 VAL B CA 1
ATOM 1628 C C . VAL B 2 19 ? 4.081 87.397 32.479 1.00 47.03 262 VAL B C 1
ATOM 1629 O O . VAL B 2 19 ? 4.280 88.386 33.163 1.00 46.94 262 VAL B O 1
ATOM 1633 N N . PHE B 2 20 ? 4.981 86.960 31.616 1.00 47.28 263 PHE B N 1
ATOM 1634 C CA . PHE B 2 20 ? 6.227 87.694 31.459 1.00 47.39 263 PHE B CA 1
ATOM 1635 C C . PHE B 2 20 ? 5.954 89.009 30.735 1.00 47.48 263 PHE B C 1
ATOM 1636 O O . PHE B 2 20 ? 6.394 90.073 31.175 1.00 47.23 263 PHE B O 1
ATOM 1644 N N . LEU B 2 21 ? 5.229 88.913 29.619 1.00 47.66 264 LEU B N 1
ATOM 1645 C CA . LEU B 2 21 ? 4.891 90.056 28.783 1.00 47.75 264 LEU B CA 1
ATOM 1646 C C . LEU B 2 21 ? 4.040 91.074 29.502 1.00 47.82 264 LEU B C 1
ATOM 1647 O O . LEU B 2 21 ? 4.321 92.267 29.466 1.00 48.06 264 LEU B O 1
ATOM 1652 N N . LEU B 2 22 ? 2.985 90.620 30.152 1.00 47.96 265 LEU B N 1
ATOM 1653 C CA . LEU B 2 22 ? 2.150 91.555 30.877 1.00 48.10 265 LEU B CA 1
ATOM 1654 C C . LEU B 2 22 ? 3.028 92.320 31.861 1.00 48.13 265 LEU B C 1
ATOM 1655 O O . LEU B 2 22 ? 2.856 93.512 32.052 1.00 48.26 265 LEU B O 1
ATOM 1660 N N . LYS B 2 23 ? 3.977 91.631 32.482 1.00 48.18 266 LYS B N 1
ATOM 1661 C CA . LYS B 2 23 ? 4.898 92.274 33.413 1.00 48.12 266 LYS B CA 1
ATOM 1662 C C . LYS B 2 23 ? 5.610 93.420 32.709 1.00 47.87 266 LYS B C 1
ATOM 1663 O O . LYS B 2 23 ? 5.850 94.463 33.306 1.00 47.36 266 LYS B O 1
ATOM 1669 N N . GLU B 2 24 ? 5.967 93.220 31.447 1.00 47.94 267 GLU B N 1
ATOM 1670 C CA . GLU B 2 24 ? 6.626 94.272 30.690 1.00 48.02 267 GLU B CA 1
ATOM 1671 C C . GLU B 2 24 ? 5.637 95.419 30.547 1.00 48.18 267 GLU B C 1
ATOM 1672 O O . GLU B 2 24 ? 5.797 96.478 31.146 1.00 48.27 267 GLU B O 1
ATOM 1678 N N . GLU B 2 25 ? 4.600 95.187 29.755 1.00 48.47 268 GLU B N 1
ATOM 1679 C CA . GLU B 2 25 ? 3.578 96.184 29.522 1.00 48.61 268 GLU B CA 1
ATOM 1680 C C . GLU B 2 25 ? 3.298 97.048 30.746 1.00 48.65 268 GLU B C 1
ATOM 1681 O O . GLU B 2 25 ? 3.136 98.263 30.627 1.00 48.67 268 GLU B O 1
ATOM 1687 N N . LEU B 2 26 ? 3.247 96.439 31.921 1.00 48.74 269 LEU B N 1
ATOM 1688 C CA . LEU B 2 26 ? 2.984 97.207 33.124 1.00 49.17 269 LEU B CA 1
ATOM 1689 C C . LEU B 2 26 ? 4.076 98.249 33.361 1.00 49.44 269 LEU B C 1
ATOM 1690 O O . LEU B 2 26 ? 3.842 99.454 33.234 1.00 49.38 269 LEU B O 1
ATOM 1695 N N . ALA B 2 27 ? 5.266 97.773 33.713 1.00 49.75 270 ALA B N 1
ATOM 1696 C CA . ALA B 2 27 ? 6.396 98.644 33.981 1.00 49.94 270 ALA B CA 1
ATOM 1697 C C . ALA B 2 27 ? 6.541 99.642 32.833 1.00 50.12 270 ALA B C 1
ATOM 1698 O O . ALA B 2 27 ? 7.057 100.750 33.006 1.00 50.14 270 ALA B O 1
ATOM 1700 N N . TYR B 2 28 ? 6.089 99.240 31.656 1.00 50.19 271 TYR B N 1
ATOM 1701 C CA . TYR B 2 28 ? 6.120 100.116 30.501 1.00 50.18 271 TYR B CA 1
ATOM 1702 C C . TYR B 2 28 ? 5.167 101.268 30.844 1.00 50.20 271 TYR B C 1
ATOM 1703 O O . TYR B 2 28 ? 5.597 102.402 31.072 1.00 50.37 271 TYR B O 1
ATOM 1712 N N . PHE B 2 29 ? 3.871 100.958 30.894 1.00 50.13 272 PHE B N 1
ATOM 1713 C CA . PHE B 2 29 ? 2.845 101.938 31.218 1.00 49.87 272 PHE B CA 1
ATOM 1714 C C . PHE B 2 29 ? 3.177 102.680 32.494 1.00 49.77 272 PHE B C 1
ATOM 1715 O O . PHE B 2 29 ? 3.052 103.903 32.560 1.00 49.56 272 PHE B O 1
ATOM 1723 N N . GLN B 2 30 ? 3.606 101.935 33.503 1.00 49.64 273 GLN B N 1
ATOM 1724 C CA . GLN B 2 30 ? 3.968 102.520 34.787 1.00 49.79 273 GLN B CA 1
ATOM 1725 C C . GLN B 2 30 ? 5.031 103.599 34.625 1.00 50.24 273 GLN B C 1
ATOM 1726 O O . GLN B 2 30 ? 5.128 104.532 35.432 1.00 50.26 273 GLN B O 1
ATOM 1732 N N . ARG B 2 31 ? 5.839 103.449 33.584 1.00 50.55 274 ARG B N 1
ATOM 1733 C CA . ARG B 2 31 ? 6.896 104.397 33.313 1.00 50.84 274 ARG B CA 1
ATOM 1734 C C . ARG B 2 31 ? 6.257 105.467 32.468 1.00 51.11 274 ARG B C 1
ATOM 1735 O O . ARG B 2 31 ? 6.355 106.655 32.772 1.00 51.62 274 ARG B O 1
ATOM 1743 N N . GLU B 2 32 ? 5.569 105.033 31.419 1.00 51.01 275 GLU B N 1
ATOM 1744 C CA . GLU B 2 32 ? 4.908 105.959 30.522 1.00 50.98 275 GLU B CA 1
ATOM 1745 C C . GLU B 2 32 ? 3.972 106.853 31.314 1.00 50.98 275 GLU B C 1
ATOM 1746 O O . GLU B 2 32 ? 3.459 107.852 30.800 1.00 50.70 275 GLU B O 1
ATOM 1752 N N . LEU B 2 33 ? 3.755 106.486 32.573 1.00 51.22 276 LEU B N 1
ATOM 1753 C CA . LEU B 2 33 ? 2.897 107.267 33.450 1.00 51.50 276 LEU B CA 1
ATOM 1754 C C . LEU B 2 33 ? 3.668 108.499 33.881 1.00 51.77 276 LEU B C 1
ATOM 1755 O O . LEU B 2 33 ? 3.236 109.624 33.626 1.00 51.83 276 LEU B O 1
ATOM 1760 N N . LEU B 2 34 ? 4.814 108.285 34.526 1.00 51.88 277 LEU B N 1
ATOM 1761 C CA . LEU B 2 34 ? 5.634 109.400 34.972 1.00 52.04 277 LEU B CA 1
ATOM 1762 C C . LEU B 2 34 ? 6.525 109.973 33.872 1.00 52.57 277 LEU B C 1
ATOM 1763 O O . LEU B 2 34 ? 7.599 110.497 34.155 1.00 52.81 277 LEU B O 1
ATOM 1768 N N . THR B 2 35 ? 6.075 109.870 32.624 1.00 52.99 278 THR B N 1
ATOM 1769 C CA . THR B 2 35 ? 6.824 110.419 31.499 1.00 53.45 278 THR B CA 1
ATOM 1770 C C . THR B 2 35 ? 6.530 111.915 31.572 1.00 53.94 278 THR B C 1
ATOM 1771 O O . THR B 2 35 ? 6.315 112.451 32.661 1.00 54.16 278 THR B O 1
ATOM 1775 N N . ASP B 2 36 ? 6.527 112.606 30.435 1.00 54.27 279 ASP B N 1
ATOM 1776 C CA . ASP B 2 36 ? 6.208 114.026 30.484 1.00 54.19 279 ASP B CA 1
ATOM 1777 C C . ASP B 2 36 ? 4.724 114.021 30.793 1.00 54.01 279 ASP B C 1
ATOM 1778 O O . ASP B 2 36 ? 4.138 115.049 31.144 1.00 54.22 279 ASP B O 1
ATOM 1783 N N . HIS B 2 37 ? 4.145 112.821 30.667 1.00 53.65 280 HIS B N 1
ATOM 1784 C CA . HIS B 2 37 ? 2.743 112.529 30.966 1.00 53.35 280 HIS B CA 1
ATOM 1785 C C . HIS B 2 37 ? 2.701 112.642 32.490 1.00 53.26 280 HIS B C 1
ATOM 1786 O O . HIS B 2 37 ? 1.760 112.208 33.154 1.00 53.00 280 HIS B O 1
ATOM 1793 N N . ARG B 2 38 ? 3.780 113.229 32.999 1.00 53.20 281 ARG B N 1
ATOM 1794 C CA . ARG B 2 38 ? 4.057 113.509 34.403 1.00 53.07 281 ARG B CA 1
ATOM 1795 C C . ARG B 2 38 ? 3.015 113.226 35.472 1.00 52.97 281 ARG B C 1
ATOM 1796 O O . ARG B 2 38 ? 1.817 113.201 35.218 1.00 53.12 281 ARG B O 1
ATOM 1804 N N . VAL B 2 39 ? 3.532 113.026 36.680 1.00 52.88 282 VAL B N 1
ATOM 1805 C CA . VAL B 2 39 ? 2.766 112.769 37.897 1.00 52.99 282 VAL B CA 1
ATOM 1806 C C . VAL B 2 39 ? 3.743 112.319 38.974 1.00 53.09 282 VAL B C 1
ATOM 1807 O O . VAL B 2 39 ? 4.714 111.607 38.695 1.00 53.11 282 VAL B O 1
ATOM 1811 N N . PRO B 2 40 ? 3.495 112.731 40.220 1.00 52.96 283 PRO B N 1
ATOM 1812 C CA . PRO B 2 40 ? 4.319 112.405 41.384 1.00 52.94 283 PRO B CA 1
ATOM 1813 C C . PRO B 2 40 ? 5.158 111.127 41.299 1.00 52.93 283 PRO B C 1
ATOM 1814 O O . PRO B 2 40 ? 4.803 110.163 40.616 1.00 52.93 283 PRO B O 1
ATOM 1818 N N . SER B 2 41 ? 6.289 111.162 42.000 1.00 52.88 284 SER B N 1
ATOM 1819 C CA . SER B 2 41 ? 7.252 110.066 42.039 1.00 52.84 284 SER B CA 1
ATOM 1820 C C . SER B 2 41 ? 6.851 109.056 43.105 1.00 52.75 284 SER B C 1
ATOM 1821 O O . SER B 2 41 ? 5.953 108.244 42.897 1.00 52.78 284 SER B O 1
ATOM 1824 N N . LEU B 2 42 ? 7.536 109.133 44.247 1.00 52.71 285 LEU B N 1
ATOM 1825 C CA . LEU B 2 42 ? 7.327 108.255 45.401 1.00 52.64 285 LEU B CA 1
ATOM 1826 C C . LEU B 2 42 ? 5.907 107.688 45.488 1.00 52.55 285 LEU B C 1
ATOM 1827 O O . LEU B 2 42 ? 5.719 106.568 45.966 1.00 52.62 285 LEU B O 1
ATOM 1832 N N . LEU B 2 43 ? 4.921 108.464 45.031 1.00 52.33 286 LEU B N 1
ATOM 1833 C CA . LEU B 2 43 ? 3.524 108.029 45.035 1.00 52.22 286 LEU B CA 1
ATOM 1834 C C . LEU B 2 43 ? 3.308 106.888 44.041 1.00 51.90 286 LEU B C 1
ATOM 1835 O O . LEU B 2 43 ? 2.887 105.793 44.416 1.00 51.36 286 LEU B O 1
ATOM 1840 N N . LEU B 2 44 ? 3.599 107.153 42.772 1.00 51.70 287 LEU B N 1
ATOM 1841 C CA . LEU B 2 44 ? 3.467 106.147 41.722 1.00 51.61 287 LEU B CA 1
ATOM 1842 C C . LEU B 2 44 ? 4.077 104.835 42.208 1.00 51.58 287 LEU B C 1
ATOM 1843 O O . LEU B 2 44 ? 3.748 103.760 41.720 1.00 51.32 287 LEU B O 1
ATOM 1848 N N . GLU B 2 45 ? 4.969 104.951 43.183 1.00 51.69 288 GLU B N 1
ATOM 1849 C CA . GLU B 2 45 ? 5.631 103.804 43.776 1.00 51.93 288 GLU B CA 1
ATOM 1850 C C . GLU B 2 45 ? 4.671 103.148 44.767 1.00 52.19 288 GLU B C 1
ATOM 1851 O O . GLU B 2 45 ? 4.546 101.923 44.823 1.00 52.63 288 GLU B O 1
ATOM 1857 N N . ALA B 2 46 ? 4.006 103.978 45.560 1.00 52.32 289 ALA B N 1
ATOM 1858 C CA . ALA B 2 46 ? 3.048 103.489 46.535 1.00 52.38 289 ALA B CA 1
ATOM 1859 C C . ALA B 2 46 ? 1.900 102.837 45.768 1.00 52.46 289 ALA B C 1
ATOM 1860 O O . ALA B 2 46 ? 1.358 101.816 46.205 1.00 52.64 289 ALA B O 1
ATOM 1862 N N . MET B 2 47 ? 1.530 103.422 44.628 1.00 52.31 290 MET B N 1
ATOM 1863 C CA . MET B 2 47 ? 0.464 102.844 43.817 1.00 52.17 290 MET B CA 1
ATOM 1864 C C . MET B 2 47 ? 0.842 101.394 43.598 1.00 52.03 290 MET B C 1
ATOM 1865 O O . MET B 2 47 ? 0.022 100.493 43.771 1.00 51.88 290 MET B O 1
ATOM 1870 N N . LYS B 2 48 ? 2.098 101.181 43.214 1.00 51.77 291 LYS B N 1
ATOM 1871 C CA . LYS B 2 48 ? 2.618 99.836 43.005 1.00 51.43 291 LYS B CA 1
ATOM 1872 C C . LYS B 2 48 ? 2.431 99.072 44.303 1.00 51.12 291 LYS B C 1
ATOM 1873 O O . LYS B 2 48 ? 1.778 98.036 44.351 1.00 51.29 291 LYS B O 1
ATOM 1879 N N . VAL B 2 49 ? 3.019 99.601 45.363 1.00 50.79 292 VAL B N 1
ATOM 1880 C CA . VAL B 2 49 ? 2.930 98.959 46.653 1.00 50.88 292 VAL B CA 1
ATOM 1881 C C . VAL B 2 49 ? 1.464 98.752 47.015 1.00 50.79 292 VAL B C 1
ATOM 1882 O O . VAL B 2 49 ? 1.139 97.952 47.891 1.00 50.93 292 VAL B O 1
ATOM 1886 N N . ALA B 2 50 ? 0.580 99.476 46.331 1.00 50.78 293 ALA B N 1
ATOM 1887 C CA . ALA B 2 50 ? -0.866 99.374 46.571 1.00 50.79 293 ALA B CA 1
ATOM 1888 C C . ALA B 2 50 ? -1.442 98.171 45.818 1.00 50.58 293 ALA B C 1
ATOM 1889 O O . ALA B 2 50 ? -2.098 97.308 46.404 1.00 50.55 293 ALA B O 1
ATOM 1891 N N . VAL B 2 51 ? -1.195 98.135 44.516 1.00 50.31 294 VAL B N 1
ATOM 1892 C CA . VAL B 2 51 ? -1.652 97.048 43.687 1.00 50.24 294 VAL B CA 1
ATOM 1893 C C . VAL B 2 51 ? -1.041 95.763 44.215 1.00 50.42 294 VAL B C 1
ATOM 1894 O O . VAL B 2 51 ? -1.754 94.907 44.723 1.00 50.65 294 VAL B O 1
ATOM 1898 N N . ARG B 2 52 ? 0.280 95.630 44.098 1.00 50.55 295 ARG B N 1
ATOM 1899 C CA . ARG B 2 52 ? 0.983 94.435 44.576 1.00 50.72 295 ARG B CA 1
ATOM 1900 C C . ARG B 2 52 ? 0.380 93.993 45.906 1.00 50.49 295 ARG B C 1
ATOM 1901 O O . ARG B 2 52 ? 0.314 92.800 46.193 1.00 50.66 295 ARG B O 1
ATOM 1909 N N . LYS B 2 53 ? -0.073 94.966 46.697 1.00 50.35 296 LYS B N 1
ATOM 1910 C CA . LYS B 2 53 ? -0.698 94.721 47.997 1.00 50.31 296 LYS B CA 1
ATOM 1911 C C . LYS B 2 53 ? -2.073 94.077 47.831 1.00 50.30 296 LYS B C 1
ATOM 1912 O O . LYS B 2 53 ? -2.361 93.047 48.448 1.00 49.93 296 LYS B O 1
ATOM 1918 N N . GLN B 2 54 ? -2.917 94.714 47.010 1.00 50.39 297 GLN B N 1
ATOM 1919 C CA . GLN B 2 54 ? -4.279 94.241 46.711 1.00 50.24 297 GLN B CA 1
ATOM 1920 C C . GLN B 2 54 ? -4.173 92.916 45.990 1.00 50.15 297 GLN B C 1
ATOM 1921 O O . GLN B 2 54 ? -4.946 91.996 46.249 1.00 50.12 297 GLN B O 1
ATOM 1927 N N . ARG B 2 55 ? -3.211 92.843 45.074 1.00 50.14 298 ARG B N 1
ATOM 1928 C CA . ARG B 2 55 ? -2.979 91.645 44.303 1.00 50.16 298 ARG B CA 1
ATOM 1929 C C . ARG B 2 55 ? -2.965 90.463 45.252 1.00 50.22 298 ARG B C 1
ATOM 1930 O O . ARG B 2 55 ? -3.827 89.600 45.178 1.00 50.54 298 ARG B O 1
ATOM 1938 N N . LYS B 2 56 ? -1.996 90.424 46.156 1.00 50.11 299 LYS B N 1
ATOM 1939 C CA . LYS B 2 56 ? -1.911 89.319 47.107 1.00 50.19 299 LYS B CA 1
ATOM 1940 C C . LYS B 2 56 ? -3.300 88.867 47.553 1.00 50.01 299 LYS B C 1
ATOM 1941 O O . LYS B 2 56 ? -3.654 87.695 47.443 1.00 49.84 299 LYS B O 1
ATOM 1947 N N . LYS B 2 57 ? -4.080 89.820 48.044 1.00 50.05 300 LYS B N 1
ATOM 1948 C CA . LYS B 2 57 ? -5.439 89.584 48.524 1.00 49.91 300 LYS B CA 1
ATOM 1949 C C . LYS B 2 57 ? -6.265 88.780 47.520 1.00 49.48 300 LYS B C 1
ATOM 1950 O O . LYS B 2 57 ? -6.473 87.575 47.688 1.00 49.09 300 LYS B O 1
ATOM 1956 N N . ILE B 2 58 ? -6.724 89.455 46.472 1.00 49.20 301 ILE B N 1
ATOM 1957 C CA . ILE B 2 58 ? -7.538 88.821 45.447 1.00 49.26 301 ILE B CA 1
ATOM 1958 C C . ILE B 2 58 ? -6.973 87.482 44.972 1.00 49.03 301 ILE B C 1
ATOM 1959 O O . ILE B 2 58 ? -7.642 86.458 45.069 1.00 49.26 301 ILE B O 1
ATOM 1964 N N . LYS B 2 59 ? -5.747 87.480 44.468 1.00 48.98 302 LYS B N 1
ATOM 1965 C CA . LYS B 2 59 ? -5.118 86.249 44.001 1.00 48.98 302 LYS B CA 1
ATOM 1966 C C . LYS B 2 59 ? -5.313 85.125 45.001 1.00 48.87 302 LYS B C 1
ATOM 1967 O O . LYS B 2 59 ? -5.683 84.014 44.642 1.00 49.05 302 LYS B O 1
ATOM 1973 N N . ALA B 2 60 ? -5.046 85.428 46.263 1.00 49.03 303 ALA B N 1
ATOM 1974 C CA . ALA B 2 60 ? -5.166 84.446 47.330 1.00 48.84 303 ALA B CA 1
ATOM 1975 C C . ALA B 2 60 ? -6.513 83.733 47.321 1.00 48.53 303 ALA B C 1
ATOM 1976 O O . ALA B 2 60 ? -6.572 82.505 47.252 1.00 48.62 303 ALA B O 1
ATOM 1978 N N . LYS B 2 61 ? -7.596 84.501 47.387 1.00 48.21 304 LYS B N 1
ATOM 1979 C CA . LYS B 2 61 ? -8.928 83.909 47.389 1.00 47.95 304 LYS B CA 1
ATOM 1980 C C . LYS B 2 61 ? -9.240 83.248 46.052 1.00 47.67 304 LYS B C 1
ATOM 1981 O O . LYS B 2 61 ? -10.152 82.432 45.960 1.00 47.82 304 LYS B O 1
ATOM 1987 N N . MET B 2 62 ? -8.502 83.617 45.012 1.00 47.32 305 MET B N 1
ATOM 1988 C CA . MET B 2 62 ? -8.738 83.024 43.710 1.00 47.01 305 MET B CA 1
ATOM 1989 C C . MET B 2 62 ? -8.253 81.583 43.719 1.00 46.90 305 MET B C 1
ATOM 1990 O O . MET B 2 62 ? -8.930 80.684 43.217 1.00 46.48 305 MET B O 1
ATOM 1995 N N . LEU B 2 63 ? -7.085 81.367 44.306 1.00 47.05 306 LEU B N 1
ATOM 1996 C CA . LEU B 2 63 ? -6.494 80.041 44.356 1.00 47.59 306 LEU B CA 1
ATOM 1997 C C . LEU B 2 63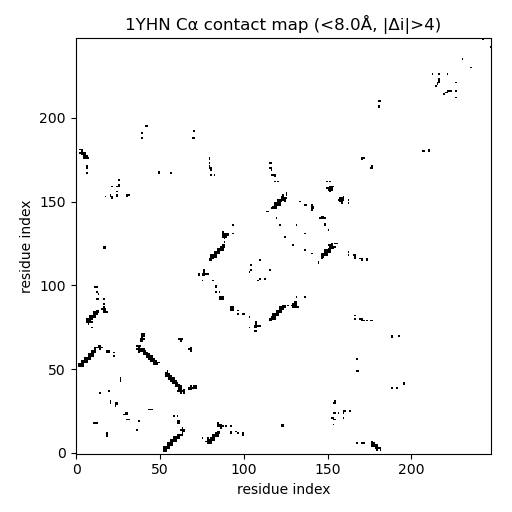 ? -6.780 79.316 45.649 1.00 47.96 306 LEU B C 1
ATOM 1998 O O . LEU B 2 63 ? -6.301 78.202 45.864 1.00 48.01 306 LEU B O 1
ATOM 2003 N N . GLY B 2 64 ? -7.540 79.961 46.522 1.00 48.38 307 GLY B N 1
ATOM 2004 C CA . GLY B 2 64 ? -7.878 79.339 47.786 1.00 48.83 307 GLY B CA 1
ATOM 2005 C C . GLY B 2 64 ? -6.729 79.190 48.766 1.00 49.09 307 GLY B C 1
ATOM 2006 O O . GLY B 2 64 ? -6.748 78.319 49.635 1.00 49.03 307 GLY B O 1
ATOM 2007 N N . THR B 2 65 ? -5.719 80.039 48.643 1.00 49.50 308 THR B N 1
ATOM 2008 C CA . THR B 2 65 ? -4.585 79.961 49.550 1.00 49.59 308 THR B CA 1
ATOM 2009 C C . THR B 2 65 ? -5.056 80.227 50.975 1.00 49.89 308 THR B C 1
ATOM 2010 O O . THR B 2 65 ? -6.259 80.536 51.149 1.00 50.00 308 THR B O 1
#

Solvent-accessible surface area: 14656 Å² total; per-residue (Å²): 120,100,127,55,9,26,0,23,0,0,1,0,0,31,44,34,0,10,11,51,31,1,9,48,14,10,22,79,100,127,56,48,116,154,152,172,26,32,65,4,0,35,4,41,48,48,78,43,112,12,98,97,87,36,0,7,1,24,0,16,3,6,4,11,47,138,169,58,49,52,31,30,73,29,20,18,156,37,5,8,0,0,0,0,0,0,13,0,27,29,67,102,14,23,150,36,0,57,68,26,25,62,63,0,34,124,66,9,77,26,229,77,68,118,85,20,9,5,0,0,1,0,4,59,46,34,70,165,93,84,118,8,37,37,140,122,0,86,59,29,3,152,73,48,78,98,14,41,35,31,38,0,0,2,95,115,37,62,59,1,71,72,0,1,79,27,0,2,117,28,0,9,130,50,142,87,30,84,99,31,86,45,153,155,158,150,81,98,65,100,120,15,74,98,80,8,84,86,70,36,88,79,34,73,99,83,29,62,79,52,54,130,45,122,38,76,73,55,130,126,179,72,82,86,152,106,15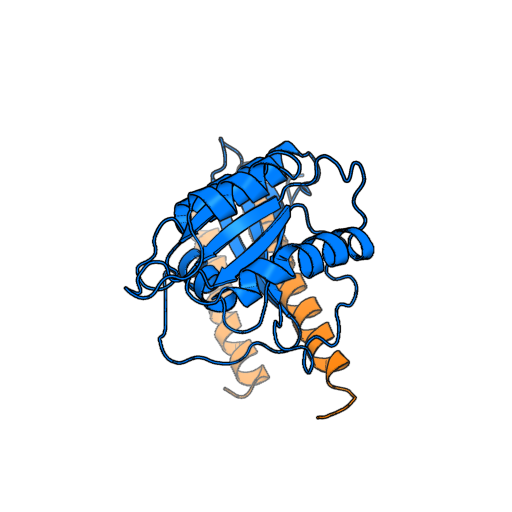,91,49,94,62,95,55,87,126,154,93,74,115,142,91,98,23,169,128,129,62,149

GO terms:
  GO:0045732 positive regulation of protein catabolic process (P, IMP)
  GO:0019076 viral release from host cell (P, IMP)
  GO:0048524 positive regulation of viral process (P, IMP)
  GO:1905366 negative regulation of intralumenal vesicle formation (P, TAS)
  GO:0010008 endosome membrane (C, IMP)
  GO:0009617 response to bacterium (P, IMP)
  GO:1903542 negative regulation of exosomal secretion (P, IMP)
  GO:1905394 retromer complex binding (F, IMP)
  GO:0005515 protein binding (F, IPI)
  GO:0005764 lysosome (C, IDA)
  GO:0005770 late endosome (C, IDA)
  GO:0045335 phagocytic vesicle (C, IDA)
  GO:0005739 mitochondrion (C, IDA)
  GO:0005765 lysosomal membrane (C, IDA)
  GO:0010008 endosome membrane (C, IDA)
  GO:0003925 G protein activity (F, IDA)
  GO:0030904 retromer complex (C, IDA)
  GO:0022615 protein to membrane docking (P, IDA)
  GO:0061462 protein localization to lysosome (P, IDA)
  GO:0031902 late endosome membrane (C, EXP)

B-factor: mean 30.96, std 12.45, range [18.3, 57.38]

InterPro domains:
  IPR001806 Small GTPase [PF00071] (10-174)
  IPR001806 Small GTPase [PS51421] (1-207)
  IPR001806 Small GTPase [SM00174] (11-176)
  IPR005225 Small GTP-binding domain [TIGR00231] (10-169)
  IPR027417 P-loop containing nucleoside triphosphate hydrolase [G3DSA:3.40.50.300] (1-190)
  IPR027417 P-loop containing nucleoside triphosphate hyd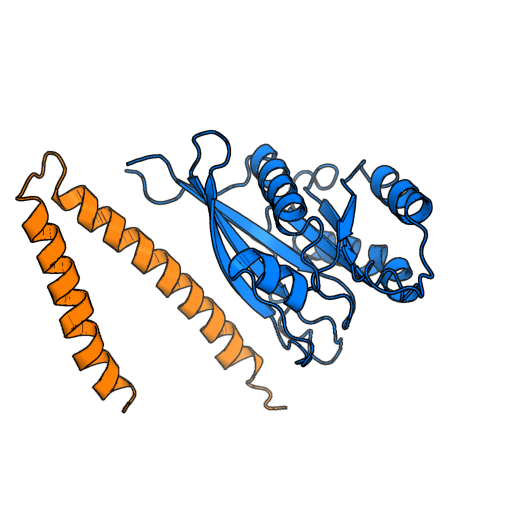rolase [SSF52540] (5-182)